Protein AF-A0A974AKY6-F1 (afdb_monomer_lite)

Secondary structure (DSSP, 8-state):
-------HHHHHHHHHHHHHHHHHHHHHSEEEEEEEETTEEEEEEEETTTTEEEEEEEETT-SS-EEEEEEEEEETTEEEEEEEEE-TTS-EEEEEEEEEETTEEEEEETTS-EEEEE--TT-GGGTTTS--PPPPP--------------------------------------------------

Structure (mmCIF, N/CA/C/O backbone):
data_AF-A0A974AKY6-F1
#
_entry.id   AF-A0A974AKY6-F1
#
loop_
_atom_site.group_PDB
_atom_site.id
_atom_site.type_symbol
_atom_site.label_atom_id
_atom_site.label_alt_id
_atom_site.label_comp_id
_atom_site.label_asym_id
_atom_site.label_entity_id
_atom_site.label_seq_id
_atom_site.pdbx_PDB_ins_code
_atom_site.Cartn_x
_atom_site.Cartn_y
_atom_site.Cartn_z
_atom_site.occupancy
_atom_site.B_iso_or_equiv
_atom_site.auth_seq_id
_atom_site.auth_comp_id
_atom_site.auth_asym_id
_atom_site.auth_atom_id
_atom_site.pdbx_PDB_model_num
ATOM 1 N N . MET A 1 1 ? 27.085 -18.921 -16.711 1.00 42.84 1 MET A N 1
ATOM 2 C CA . MET A 1 1 ? 26.076 -17.990 -16.169 1.00 42.84 1 MET A CA 1
ATOM 3 C C . MET A 1 1 ? 25.888 -16.905 -17.209 1.00 42.84 1 MET A C 1
ATOM 5 O O . MET A 1 1 ? 26.796 -16.105 -17.382 1.00 42.84 1 MET A O 1
ATOM 9 N N . GLU A 1 2 ? 24.795 -16.941 -17.970 1.00 51.25 2 GLU A N 1
ATOM 10 C CA . GLU A 1 2 ? 24.447 -15.832 -18.864 1.00 51.25 2 GLU A CA 1
ATOM 11 C C . GLU A 1 2 ? 23.951 -14.660 -18.018 1.00 51.25 2 GLU A C 1
ATOM 13 O O . GLU A 1 2 ? 22.989 -14.780 -17.260 1.00 51.25 2 GLU A O 1
ATOM 18 N N . THR A 1 3 ? 24.633 -13.525 -18.117 1.00 58.00 3 THR A N 1
ATOM 19 C CA . THR A 1 3 ? 24.139 -12.248 -17.607 1.00 58.00 3 THR A CA 1
ATOM 20 C C . THR A 1 3 ? 23.025 -11.765 -18.523 1.00 58.00 3 THR A C 1
ATOM 22 O O . THR A 1 3 ? 23.291 -11.287 -19.625 1.00 58.00 3 THR A O 1
ATOM 25 N N . VAL A 1 4 ? 21.777 -11.894 -18.074 1.00 69.31 4 VAL A N 1
ATOM 26 C CA . VAL A 1 4 ? 20.622 -11.277 -18.733 1.00 69.31 4 VAL A CA 1
ATOM 27 C C . VAL A 1 4 ? 20.775 -9.761 -18.615 1.00 69.31 4 VAL A C 1
ATOM 29 O O . VAL A 1 4 ? 20.619 -9.194 -17.534 1.00 69.31 4 VAL A O 1
ATOM 32 N N . VAL A 1 5 ? 21.129 -9.101 -19.717 1.00 76.06 5 VAL A N 1
ATOM 33 C CA . VAL A 1 5 ? 21.198 -7.637 -19.777 1.00 76.06 5 VAL A CA 1
ATOM 34 C C . VAL A 1 5 ? 19.784 -7.114 -19.997 1.00 76.06 5 VAL A C 1
ATOM 36 O O . VAL A 1 5 ? 19.224 -7.264 -21.082 1.00 76.06 5 VAL A O 1
ATOM 39 N N . VAL A 1 6 ? 19.194 -6.513 -18.964 1.00 80.50 6 VAL A N 1
ATOM 40 C CA . VAL A 1 6 ? 17.878 -5.873 -19.074 1.00 80.50 6 VAL A CA 1
ATOM 41 C C . VAL A 1 6 ? 18.041 -4.415 -19.497 1.00 80.50 6 VAL A C 1
ATOM 43 O O . VAL A 1 6 ? 18.854 -3.684 -18.933 1.00 80.50 6 VAL A O 1
ATOM 46 N N . SER A 1 7 ? 17.273 -3.988 -20.502 1.00 88.75 7 SER A N 1
ATOM 47 C CA . SER A 1 7 ? 17.308 -2.618 -21.020 1.00 88.75 7 SER A CA 1
ATOM 48 C C . SER A 1 7 ? 16.475 -1.653 -20.167 1.00 88.75 7 SER A C 1
ATOM 50 O O . SER A 1 7 ? 15.440 -2.036 -19.624 1.00 88.75 7 SER A O 1
ATOM 52 N N . SER A 1 8 ? 16.874 -0.373 -20.107 1.00 88.94 8 SER A N 1
ATOM 53 C CA . SER A 1 8 ? 16.099 0.684 -19.419 1.00 88.94 8 SER A CA 1
ATOM 54 C C . SER A 1 8 ? 14.655 0.754 -19.918 1.00 88.94 8 SER A C 1
ATOM 56 O O . SER A 1 8 ? 13.722 0.791 -19.123 1.00 88.94 8 SER A O 1
ATOM 58 N N . ALA A 1 9 ? 14.461 0.652 -21.237 1.00 90.56 9 ALA A N 1
ATOM 59 C CA . ALA A 1 9 ? 13.138 0.680 -21.854 1.00 90.56 9 ALA A CA 1
ATOM 60 C C . ALA A 1 9 ? 12.220 -0.450 -21.352 1.00 90.56 9 ALA A C 1
ATOM 62 O O . ALA A 1 9 ? 11.026 -0.232 -21.153 1.00 90.56 9 ALA A O 1
ATOM 63 N N . ALA A 1 10 ? 12.763 -1.649 -21.110 1.00 88.25 10 ALA A N 1
ATOM 64 C CA . ALA A 1 10 ? 11.984 -2.755 -20.557 1.00 88.25 10 ALA A CA 1
ATOM 65 C C . ALA A 1 10 ? 11.582 -2.497 -19.095 1.00 88.25 10 ALA A C 1
ATOM 67 O O . ALA A 1 10 ? 10.468 -2.832 -18.689 1.00 88.25 10 ALA A O 1
ATOM 68 N N . ILE A 1 11 ? 12.466 -1.868 -18.314 1.00 88.38 11 ILE A N 1
ATOM 69 C CA . ILE A 1 11 ? 12.203 -1.496 -16.918 1.00 88.38 11 ILE A CA 1
ATOM 70 C C . ILE A 1 11 ? 11.099 -0.436 -16.846 1.00 88.38 11 ILE A C 1
ATOM 72 O O . ILE A 1 11 ? 10.143 -0.603 -16.092 1.00 88.38 11 ILE A O 1
ATOM 76 N N . GLU A 1 12 ? 11.202 0.620 -17.651 1.00 91.19 12 GLU A N 1
ATOM 77 C CA . GLU A 1 12 ? 10.221 1.710 -17.704 1.00 91.19 12 GLU A CA 1
ATOM 78 C C . GLU A 1 12 ? 8.842 1.212 -18.160 1.00 91.19 12 GLU A C 1
ATOM 80 O O . GLU A 1 12 ? 7.822 1.550 -17.554 1.00 91.19 12 GLU A O 1
ATOM 85 N N . ALA A 1 13 ? 8.797 0.350 -19.183 1.00 90.44 13 ALA A N 1
ATOM 86 C CA . ALA A 1 13 ? 7.553 -0.257 -19.652 1.00 90.44 13 ALA A CA 1
ATOM 87 C C . ALA A 1 13 ? 6.881 -1.101 -18.557 1.00 90.44 13 ALA A C 1
ATOM 89 O O . ALA A 1 13 ? 5.671 -0.985 -18.344 1.00 90.44 13 ALA A O 1
ATOM 90 N N . PHE A 1 14 ? 7.663 -1.904 -17.826 1.00 91.25 14 PHE A N 1
ATOM 91 C CA . PHE A 1 14 ? 7.163 -2.676 -16.691 1.00 91.25 14 PHE A CA 1
ATOM 92 C C . PHE A 1 14 ? 6.621 -1.769 -15.584 1.00 91.25 14 PHE A C 1
ATOM 94 O O . PHE A 1 14 ? 5.516 -2.003 -15.104 1.00 91.25 14 PHE A O 1
ATOM 101 N N . GLN A 1 15 ? 7.361 -0.727 -15.193 1.00 89.88 15 GLN A N 1
ATOM 102 C CA . GLN A 1 15 ? 6.942 0.196 -14.133 1.00 89.88 15 GLN A CA 1
ATOM 103 C C . GLN A 1 15 ? 5.619 0.880 -14.474 1.00 89.88 15 GLN A C 1
ATOM 105 O O . GLN A 1 15 ? 4.712 0.908 -13.645 1.00 89.88 15 GLN A O 1
ATOM 110 N N . LYS A 1 16 ? 5.481 1.374 -15.708 1.00 89.94 16 LYS A N 1
ATOM 111 C CA . LYS A 1 16 ? 4.253 2.028 -16.166 1.00 89.94 16 LYS A CA 1
ATOM 112 C C . LYS A 1 16 ? 3.062 1.072 -16.167 1.00 89.94 16 LYS A C 1
ATOM 114 O O . LYS A 1 16 ? 1.994 1.432 -15.680 1.00 89.94 16 LYS A O 1
ATOM 119 N N . PHE A 1 17 ? 3.246 -0.141 -16.691 1.00 91.50 17 PHE A N 1
ATOM 120 C CA . PHE A 1 17 ? 2.208 -1.171 -16.668 1.00 91.50 17 PHE A CA 1
ATOM 121 C C . PHE A 1 17 ? 1.817 -1.546 -15.232 1.00 91.50 17 PHE A C 1
ATOM 123 O O . PHE A 1 17 ? 0.637 -1.616 -14.908 1.00 91.50 17 PHE A O 1
ATOM 130 N N . TYR A 1 18 ? 2.807 -1.749 -14.364 1.00 90.44 18 TYR A N 1
ATOM 131 C CA . TYR A 1 18 ? 2.599 -2.154 -12.980 1.00 90.44 18 TYR A CA 1
ATOM 132 C C . TYR A 1 18 ? 1.825 -1.107 -12.175 1.00 90.44 18 TYR A C 1
ATOM 134 O O . TYR A 1 18 ? 0.881 -1.460 -11.472 1.00 90.44 18 TYR A O 1
ATOM 142 N N . LEU A 1 19 ? 2.186 0.174 -12.301 1.00 89.44 19 LEU A N 1
ATOM 143 C CA . LEU A 1 19 ? 1.466 1.261 -11.636 1.00 89.44 19 LEU A CA 1
ATOM 144 C C . LEU A 1 19 ? 0.022 1.368 -12.140 1.00 89.44 19 LEU A C 1
ATOM 146 O O . LEU A 1 19 ? -0.893 1.444 -11.326 1.00 89.44 19 LEU A O 1
ATOM 150 N N . ALA A 1 20 ? -0.195 1.262 -13.454 1.00 89.50 20 ALA A N 1
ATOM 151 C CA . ALA A 1 20 ? -1.542 1.261 -14.021 1.00 89.50 20 ALA A CA 1
ATOM 152 C C . ALA A 1 20 ? -2.395 0.082 -13.516 1.00 89.50 20 ALA A C 1
ATOM 154 O O . ALA A 1 20 ? -3.586 0.249 -13.259 1.00 89.50 20 ALA A O 1
ATOM 155 N N . GLU A 1 21 ? -1.802 -1.103 -13.336 1.00 90.62 21 GLU A N 1
ATOM 156 C CA . GLU A 1 21 ? -2.513 -2.248 -12.760 1.00 90.62 21 GLU A CA 1
ATOM 157 C C . GLU A 1 21 ? -2.830 -2.046 -11.274 1.00 90.62 21 GLU A C 1
ATOM 159 O O . GLU A 1 21 ? -3.903 -2.444 -10.823 1.00 90.62 21 GLU A O 1
ATOM 164 N N . LEU A 1 22 ? -1.943 -1.413 -10.500 1.00 88.00 22 LEU A N 1
ATOM 165 C CA . LEU A 1 22 ? -2.253 -1.060 -9.113 1.00 88.00 22 LEU A CA 1
ATOM 166 C C . LEU A 1 22 ? -3.419 -0.067 -9.032 1.00 88.00 22 LEU A C 1
ATOM 168 O O . LEU A 1 22 ? -4.323 -0.268 -8.221 1.00 88.00 22 LEU A O 1
ATOM 172 N N . ASP A 1 23 ? -3.456 0.939 -9.903 1.00 86.94 23 ASP A N 1
ATOM 173 C CA . ASP A 1 23 ? -4.580 1.878 -9.984 1.00 86.94 23 ASP A CA 1
ATOM 174 C C . ASP A 1 23 ? -5.885 1.174 -10.382 1.00 86.94 23 ASP A C 1
ATOM 176 O O . ASP A 1 23 ? -6.932 1.377 -9.762 1.00 86.94 23 ASP A O 1
ATOM 180 N N . ALA A 1 24 ? -5.833 0.295 -11.386 1.00 87.19 24 ALA A N 1
ATOM 181 C CA . ALA A 1 24 ? -6.987 -0.496 -11.806 1.00 87.19 24 ALA A CA 1
ATOM 182 C C . ALA A 1 24 ? -7.483 -1.418 -10.681 1.00 87.19 24 ALA A C 1
ATOM 184 O O . ALA A 1 24 ? -8.692 -1.595 -10.506 1.00 87.19 24 ALA A O 1
ATOM 185 N N . ARG A 1 25 ? -6.566 -1.973 -9.880 1.00 88.75 25 ARG A N 1
ATOM 186 C CA . ARG A 1 25 ? -6.906 -2.779 -8.707 1.00 88.75 25 ARG A CA 1
ATOM 187 C C . ARG A 1 25 ? -7.676 -1.970 -7.675 1.00 88.75 25 ARG A C 1
ATOM 189 O O . ARG A 1 25 ? -8.681 -2.458 -7.161 1.00 88.75 25 ARG A O 1
ATOM 196 N N . VAL A 1 26 ? -7.253 -0.737 -7.393 1.00 87.81 26 VAL A N 1
ATOM 197 C CA . VAL A 1 26 ? -7.955 0.156 -6.456 1.00 87.81 26 VAL A CA 1
ATOM 198 C C . VAL A 1 26 ? -9.415 0.341 -6.872 1.00 87.81 26 VAL A C 1
ATOM 200 O O . VAL A 1 26 ? -10.300 0.245 -6.027 1.00 87.81 26 VAL A O 1
ATOM 203 N N . GLN A 1 27 ? -9.689 0.512 -8.169 1.00 88.25 27 GLN A N 1
ATOM 204 C CA . GLN A 1 27 ? -11.053 0.705 -8.683 1.00 88.25 27 GLN A CA 1
ATOM 205 C C . GLN A 1 27 ? -11.978 -0.503 -8.469 1.00 88.25 27 GLN A C 1
ATOM 207 O O . GLN A 1 27 ? -13.189 -0.329 -8.358 1.00 88.25 27 GLN A O 1
ATOM 212 N N . ARG A 1 28 ? -11.426 -1.721 -8.419 1.00 88.31 28 ARG A N 1
ATOM 213 C CA . ARG A 1 28 ? -12.191 -2.966 -8.213 1.00 88.31 28 ARG A CA 1
ATOM 214 C C . ARG A 1 28 ? -12.208 -3.436 -6.757 1.00 88.31 28 ARG A C 1
ATOM 216 O O . ARG A 1 28 ? -12.881 -4.409 -6.434 1.00 88.31 28 ARG A O 1
ATOM 223 N N . SER A 1 29 ? -11.452 -2.777 -5.885 1.00 89.06 29 SER A N 1
ATOM 224 C CA . SER A 1 29 ? -11.263 -3.194 -4.498 1.00 89.06 29 SER A CA 1
ATOM 225 C C . SER A 1 29 ? -12.282 -2.566 -3.552 1.00 89.06 29 SER A C 1
ATOM 227 O O . SER A 1 29 ? -12.764 -1.455 -3.764 1.00 89.06 29 SER A O 1
ATOM 229 N N . ALA A 1 30 ? -12.550 -3.250 -2.442 1.00 87.44 30 ALA A N 1
ATOM 230 C CA . ALA A 1 30 ? -13.294 -2.678 -1.327 1.00 87.44 30 ALA A CA 1
ATOM 231 C C . ALA A 1 30 ? -12.363 -1.843 -0.435 1.00 87.44 30 ALA A C 1
ATOM 233 O O . ALA A 1 30 ? -11.218 -2.229 -0.190 1.00 87.44 30 ALA A O 1
ATOM 234 N N . VAL A 1 31 ? -12.857 -0.717 0.085 1.00 88.38 31 VAL A N 1
ATOM 235 C CA . VAL A 1 31 ? -12.129 0.073 1.089 1.00 88.38 31 VAL A CA 1
ATOM 236 C C . VAL A 1 31 ? -12.137 -0.684 2.415 1.00 88.38 31 VAL A C 1
ATOM 238 O O . VAL A 1 31 ? -13.196 -1.042 2.924 1.00 88.38 31 VAL A O 1
ATOM 241 N N . VAL A 1 32 ? -10.953 -0.895 2.981 1.00 87.62 32 VAL A N 1
ATOM 242 C CA . VAL A 1 32 ? -10.751 -1.522 4.293 1.00 87.62 32 VAL A CA 1
ATOM 243 C C . VAL A 1 32 ? -10.794 -0.479 5.400 1.00 87.62 32 VAL A C 1
ATOM 245 O O . VAL A 1 32 ? -11.485 -0.628 6.406 1.00 87.62 32 VAL A O 1
ATOM 248 N N . CYS A 1 33 ? -10.012 0.579 5.224 1.00 87.50 33 CYS A N 1
ATOM 249 C CA . CYS A 1 33 ? -9.943 1.695 6.146 1.00 87.50 33 CYS A CA 1
ATOM 250 C C . CYS A 1 33 ? -9.388 2.924 5.437 1.00 87.50 33 CYS A C 1
ATOM 252 O O . CYS A 1 33 ? -8.718 2.822 4.408 1.00 87.50 33 CYS A O 1
ATOM 254 N N . ALA A 1 34 ? -9.660 4.092 6.006 1.00 91.81 34 ALA A N 1
ATOM 255 C CA . ALA A 1 34 ? -9.122 5.351 5.526 1.00 91.81 34 ALA A CA 1
ATOM 256 C C . ALA A 1 34 ? -8.871 6.309 6.689 1.00 91.81 34 ALA A C 1
ATOM 258 O O . ALA A 1 34 ? -9.472 6.199 7.759 1.00 91.81 34 ALA A O 1
ATOM 259 N N . ILE A 1 35 ? -7.983 7.270 6.467 1.00 93.00 35 ILE A N 1
ATOM 260 C CA . ILE A 1 35 ? -7.688 8.344 7.406 1.00 93.00 35 ILE A CA 1
ATOM 261 C C . ILE A 1 35 ? -7.452 9.656 6.665 1.00 93.00 35 ILE A C 1
ATOM 263 O O . ILE A 1 35 ? -6.811 9.703 5.614 1.00 93.00 35 ILE A O 1
ATOM 267 N N . THR A 1 36 ? -7.923 10.747 7.261 1.00 93.06 36 THR A N 1
ATOM 268 C CA . THR A 1 36 ? -7.510 12.101 6.895 1.00 93.06 36 THR A CA 1
ATOM 269 C C . THR A 1 36 ? -6.345 12.526 7.785 1.00 93.06 36 THR A C 1
ATOM 271 O O . THR A 1 36 ? -6.447 12.548 9.011 1.00 93.06 36 THR A O 1
ATOM 274 N N . LEU A 1 37 ? -5.220 12.854 7.160 1.00 89.00 37 LEU A N 1
ATOM 275 C CA . LEU A 1 37 ? -4.011 13.360 7.797 1.00 89.00 37 LEU A CA 1
ATOM 276 C C . LEU A 1 37 ? -3.997 14.892 7.732 1.00 89.00 37 LEU A C 1
ATOM 278 O O . LEU A 1 37 ? -4.707 15.512 6.945 1.00 89.00 37 LEU A O 1
ATOM 282 N N . LYS A 1 38 ? -3.112 15.529 8.506 1.00 90.56 38 LYS A N 1
ATOM 283 C CA . LYS A 1 38 ? -2.934 16.993 8.446 1.00 90.56 38 LYS A CA 1
ATOM 284 C C . LYS A 1 38 ? -2.529 17.507 7.059 1.00 90.56 38 LYS A C 1
ATOM 286 O O . LYS A 1 38 ? -2.781 18.665 6.762 1.00 90.56 38 LYS A O 1
ATOM 291 N N . LYS A 1 39 ? -1.853 16.673 6.263 1.00 89.75 39 LYS A N 1
ATOM 292 C CA . LYS A 1 39 ? -1.278 17.026 4.955 1.00 89.75 39 LYS A CA 1
ATOM 293 C C . LYS A 1 39 ? -1.718 16.084 3.833 1.00 89.75 39 LYS A C 1
ATOM 295 O O . LYS A 1 39 ? -0.967 15.869 2.888 1.00 89.75 39 LYS A O 1
ATOM 300 N N . GLY A 1 40 ? -2.891 15.470 3.947 1.00 91.19 40 GLY A N 1
ATOM 301 C CA . GLY A 1 40 ? -3.362 14.529 2.936 1.00 91.19 40 GLY A CA 1
ATOM 302 C C . GLY A 1 40 ? -4.315 13.490 3.488 1.00 91.19 40 GLY A C 1
ATOM 303 O O . GLY A 1 40 ? -4.932 13.676 4.534 1.00 91.19 40 GLY A O 1
ATOM 304 N N . ASN A 1 41 ? -4.419 12.373 2.794 1.00 93.44 41 ASN A N 1
ATOM 305 C CA . ASN A 1 41 ? -5.226 11.235 3.195 1.00 93.44 41 ASN A CA 1
ATOM 306 C C . ASN A 1 41 ? -4.551 9.928 2.773 1.00 93.44 41 ASN A C 1
ATOM 308 O O . ASN A 1 41 ? -3.679 9.898 1.903 1.00 93.44 41 ASN A O 1
ATOM 312 N N . ALA A 1 42 ? -4.941 8.853 3.445 1.00 94.75 42 ALA A N 1
ATOM 313 C CA . ALA A 1 42 ? -4.512 7.511 3.105 1.00 94.75 42 ALA A CA 1
ATOM 314 C C . ALA A 1 42 ? -5.698 6.555 3.197 1.00 94.75 42 ALA A C 1
ATOM 316 O O . ALA A 1 42 ? -6.563 6.722 4.061 1.00 94.75 42 ALA A O 1
ATOM 317 N N . ALA A 1 43 ? -5.735 5.566 2.312 1.00 93.31 43 ALA A N 1
ATOM 318 C CA . ALA A 1 43 ? -6.753 4.528 2.301 1.00 93.31 43 ALA A CA 1
ATOM 319 C C . ALA A 1 43 ? -6.141 3.175 1.935 1.00 93.31 43 ALA A C 1
ATOM 321 O O . ALA A 1 43 ? -5.329 3.077 1.014 1.00 93.31 43 ALA A O 1
ATOM 322 N N . LEU A 1 44 ? -6.541 2.137 2.666 1.00 92.25 44 LEU A N 1
ATOM 323 C CA . LEU A 1 44 ? -6.202 0.752 2.372 1.00 92.25 44 LEU A CA 1
ATOM 324 C C . LEU A 1 44 ? -7.385 0.088 1.672 1.00 92.25 44 LEU A C 1
ATOM 326 O O . LEU A 1 44 ? -8.530 0.209 2.107 1.00 92.25 44 LEU A O 1
ATOM 330 N N . PHE A 1 45 ? -7.082 -0.649 0.618 1.00 92.00 45 PHE A N 1
ATOM 331 C CA . PHE A 1 45 ? -8.028 -1.368 -0.215 1.00 92.00 45 PHE A CA 1
ATOM 332 C C . PHE A 1 45 ? -7.727 -2.864 -0.186 1.00 92.00 45 PHE A C 1
ATOM 334 O O . PHE A 1 45 ? -6.572 -3.263 -0.017 1.00 92.00 45 PHE A O 1
ATOM 341 N N . TYR A 1 46 ? -8.762 -3.676 -0.380 1.00 89.50 46 TYR A N 1
ATOM 342 C CA . TYR A 1 46 ? -8.669 -5.124 -0.523 1.00 89.50 46 TYR A CA 1
ATOM 343 C C . TYR A 1 46 ? -9.429 -5.597 -1.766 1.00 89.50 46 TYR A C 1
ATOM 345 O O . TYR A 1 46 ? -10.639 -5.378 -1.890 1.00 89.50 46 TYR A O 1
ATOM 353 N N . GLU A 1 47 ? -8.722 -6.258 -2.682 1.00 89.38 47 GLU A N 1
ATOM 354 C CA . GLU A 1 47 ? -9.312 -6.907 -3.854 1.00 89.38 47 GLU A CA 1
ATOM 355 C C . GLU A 1 47 ? -9.702 -8.337 -3.472 1.00 89.38 47 GLU A C 1
ATOM 357 O O . GLU A 1 47 ? -8.836 -9.178 -3.226 1.00 89.38 47 GLU A O 1
ATOM 362 N N . GLN A 1 48 ? -11.005 -8.620 -3.416 1.00 83.81 48 GLN A N 1
ATOM 363 C CA . GLN A 1 48 ? -11.512 -9.914 -2.945 1.00 83.81 48 GLN A CA 1
ATOM 364 C C . GLN A 1 48 ? -11.088 -11.074 -3.851 1.00 83.81 48 GLN A C 1
ATOM 366 O O . GLN A 1 48 ? -10.713 -12.130 -3.348 1.00 83.81 48 GLN A O 1
ATOM 371 N N . ASP A 1 49 ? -11.081 -10.855 -5.167 1.00 85.06 49 ASP A N 1
ATOM 372 C CA . ASP A 1 49 ? -10.784 -11.899 -6.152 1.00 85.06 49 ASP A CA 1
ATOM 373 C C . ASP A 1 49 ? -9.328 -12.374 -6.087 1.00 85.06 49 ASP A C 1
ATOM 375 O O . ASP A 1 49 ? -9.041 -13.556 -6.272 1.00 85.06 49 ASP A O 1
ATOM 379 N N . SER A 1 50 ? -8.393 -11.458 -5.819 1.00 83.38 50 SER A N 1
ATOM 380 C CA . SER A 1 50 ? -6.958 -11.764 -5.767 1.00 83.38 50 SER A CA 1
ATOM 381 C C . SER A 1 50 ? -6.421 -11.921 -4.343 1.00 83.38 50 SER A C 1
ATOM 383 O O . SER A 1 50 ? -5.298 -12.393 -4.156 1.00 83.38 50 SER A O 1
ATOM 385 N N . GLY A 1 51 ? -7.197 -11.509 -3.338 1.00 82.88 51 GLY A N 1
ATOM 386 C CA . GLY A 1 51 ? -6.789 -11.470 -1.939 1.00 82.88 51 GLY A CA 1
ATOM 387 C C . GLY A 1 51 ? -5.688 -10.450 -1.637 1.00 82.88 51 GLY A C 1
ATOM 388 O O . GLY A 1 51 ? -4.999 -10.586 -0.623 1.00 82.88 51 GLY A O 1
ATOM 389 N N . LYS A 1 52 ? -5.475 -9.462 -2.514 1.00 86.75 52 LYS A N 1
ATOM 390 C CA . LYS A 1 52 ? -4.378 -8.492 -2.401 1.00 86.75 52 LYS A CA 1
ATOM 391 C C . LYS A 1 52 ? -4.823 -7.205 -1.732 1.00 86.75 52 LYS A C 1
ATOM 393 O O . LYS A 1 52 ? -5.933 -6.722 -1.942 1.00 86.75 52 LYS A O 1
ATOM 398 N N . PHE A 1 53 ? -3.899 -6.618 -0.981 1.00 90.25 53 PHE A N 1
ATOM 399 C CA . PHE A 1 53 ? -4.073 -5.308 -0.376 1.00 90.25 53 PHE A CA 1
ATOM 400 C C . PHE A 1 53 ? -3.363 -4.233 -1.198 1.00 90.25 53 PHE A C 1
ATOM 402 O O . PHE A 1 53 ? -2.324 -4.477 -1.819 1.00 90.25 53 PHE A O 1
ATOM 409 N N . THR A 1 54 ? -3.901 -3.020 -1.193 1.00 94.00 54 THR A N 1
ATOM 410 C CA . THR A 1 54 ? -3.279 -1.867 -1.855 1.00 94.00 54 THR A CA 1
ATOM 411 C C . THR A 1 54 ? -3.481 -0.620 -1.014 1.00 94.00 54 THR A C 1
ATOM 413 O O . THR A 1 54 ? -4.596 -0.331 -0.591 1.00 94.00 54 THR A O 1
ATOM 416 N N . LEU A 1 55 ? -2.399 0.100 -0.732 1.00 94.56 55 LEU A N 1
ATOM 417 C CA . LEU A 1 55 ? -2.421 1.336 0.046 1.00 94.56 55 LEU A CA 1
ATOM 418 C C . LEU A 1 55 ? -2.265 2.511 -0.911 1.00 94.56 55 LEU A C 1
ATOM 420 O O . LEU A 1 55 ? -1.312 2.544 -1.685 1.00 94.56 55 LEU A O 1
ATOM 424 N N . VAL A 1 56 ? -3.160 3.485 -0.813 1.00 94.44 56 VAL A N 1
ATOM 425 C CA . VAL A 1 56 ? -3.077 4.748 -1.546 1.00 94.44 56 VAL A CA 1
ATOM 426 C C . VAL A 1 56 ? -2.822 5.867 -0.548 1.00 94.44 56 VAL A C 1
ATOM 428 O O . VAL A 1 56 ? -3.584 6.023 0.406 1.00 94.44 56 VAL A O 1
ATOM 431 N N . GLU A 1 57 ? -1.770 6.652 -0.766 1.00 93.44 57 GLU A N 1
ATOM 432 C CA . GLU A 1 57 ? -1.465 7.872 -0.017 1.00 93.44 57 GLU A CA 1
ATOM 433 C C . GLU A 1 57 ? -1.498 9.070 -0.965 1.00 93.44 57 GLU A C 1
ATOM 435 O O . GLU A 1 57 ? -0.757 9.123 -1.945 1.00 93.44 57 GLU A O 1
ATOM 440 N N . LYS A 1 58 ? -2.339 10.059 -0.671 1.00 92.81 58 LYS A N 1
ATOM 441 C CA . LYS A 1 58 ? -2.416 11.301 -1.438 1.00 92.81 58 LYS A CA 1
ATOM 442 C C . LYS A 1 58 ? -2.126 12.473 -0.512 1.00 92.81 58 LYS A C 1
ATOM 444 O O . LYS A 1 58 ? -2.934 12.857 0.334 1.00 92.81 58 LYS A O 1
ATOM 449 N N . LEU A 1 59 ? -0.929 13.028 -0.671 1.00 90.12 59 LEU A N 1
ATOM 450 C CA . LEU A 1 59 ? -0.479 14.204 0.065 1.00 90.12 59 LEU A CA 1
ATOM 451 C C . LEU A 1 59 ? -0.944 15.481 -0.641 1.00 90.12 59 LEU A C 1
ATOM 453 O O . LEU A 1 59 ? -1.084 15.516 -1.860 1.00 90.12 59 LEU A O 1
ATOM 457 N N . GLN A 1 60 ? -1.197 16.533 0.131 1.00 88.31 60 GLN A N 1
ATOM 458 C CA . GLN A 1 60 ? -1.725 17.801 -0.380 1.00 88.31 60 GLN A CA 1
ATOM 459 C C . GLN A 1 60 ? -0.740 18.512 -1.320 1.00 88.31 60 GLN A C 1
ATOM 461 O O . GLN A 1 60 ? -1.162 19.117 -2.300 1.00 88.31 60 GLN A O 1
ATOM 466 N N . ASP A 1 61 ? 0.557 18.396 -1.030 1.00 87.56 61 ASP A N 1
ATOM 467 C CA . ASP A 1 61 ? 1.637 19.065 -1.766 1.00 87.56 61 ASP A CA 1
ATOM 468 C C . ASP A 1 61 ? 2.196 18.208 -2.922 1.00 87.56 61 ASP A C 1
ATOM 470 O O . ASP A 1 61 ? 3.180 18.584 -3.554 1.00 87.56 61 ASP A O 1
ATOM 474 N N . VAL A 1 62 ? 1.601 17.038 -3.185 1.00 88.12 62 VAL A N 1
ATOM 475 C CA . VAL A 1 62 ? 2.033 16.105 -4.237 1.00 88.12 62 VAL A CA 1
ATOM 476 C C . VAL A 1 62 ? 0.891 15.934 -5.230 1.00 88.12 62 VAL A C 1
ATOM 478 O O . VAL A 1 62 ? -0.231 15.618 -4.839 1.00 88.12 62 VAL A O 1
ATOM 481 N N . GLU A 1 63 ? 1.152 16.151 -6.519 1.00 86.44 63 GLU A N 1
ATOM 482 C CA . GLU A 1 63 ? 0.128 16.097 -7.574 1.00 86.44 63 GLU A CA 1
ATOM 483 C C . GLU A 1 63 ? -0.433 14.687 -7.793 1.00 86.44 63 GLU A C 1
ATOM 485 O O . GLU A 1 63 ? -1.631 14.517 -8.021 1.00 86.44 63 GLU A O 1
ATOM 490 N N . GLU A 1 64 ? 0.386 13.662 -7.604 1.00 86.94 64 GLU A N 1
ATOM 491 C CA . GLU A 1 64 ? -0.004 12.268 -7.793 1.00 86.94 64 GLU A CA 1
ATOM 492 C C . GLU A 1 64 ? -0.206 11.565 -6.447 1.00 86.94 64 GLU A C 1
ATOM 494 O O . GLU A 1 64 ? 0.395 11.917 -5.429 1.00 86.94 64 GLU A O 1
ATOM 499 N N . ALA A 1 65 ? -1.105 10.584 -6.420 1.00 88.31 65 ALA A N 1
ATOM 500 C CA . ALA A 1 65 ? -1.198 9.678 -5.285 1.00 88.31 65 ALA A CA 1
ATOM 501 C C . ALA 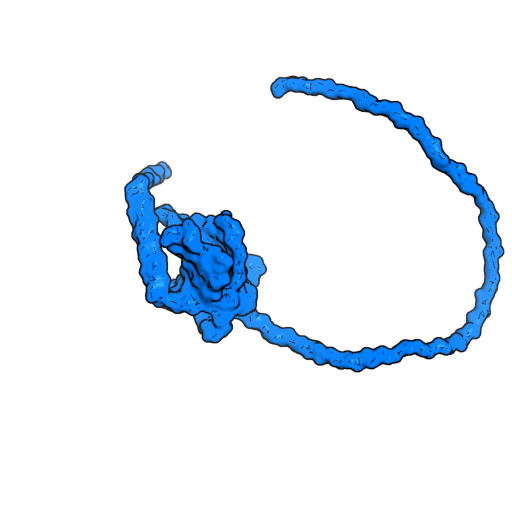A 1 65 ? -0.081 8.634 -5.389 1.00 88.31 65 ALA A C 1
ATOM 503 O O . ALA A 1 65 ? 0.246 8.166 -6.475 1.00 88.31 65 ALA A O 1
ATOM 504 N N . THR A 1 66 ? 0.490 8.243 -4.257 1.00 90.25 66 THR A N 1
ATOM 505 C CA . THR A 1 66 ? 1.413 7.110 -4.197 1.00 90.25 66 THR A CA 1
ATOM 506 C C . THR A 1 66 ? 0.619 5.843 -3.921 1.00 90.25 66 THR A C 1
ATOM 508 O O . THR A 1 66 ? -0.174 5.806 -2.979 1.00 90.25 66 THR A O 1
ATOM 511 N N . VAL A 1 67 ? 0.839 4.803 -4.725 1.00 92.81 67 VAL A N 1
ATOM 512 C CA . VAL A 1 67 ? 0.110 3.533 -4.628 1.00 92.81 67 VAL A CA 1
ATOM 513 C C . VAL A 1 67 ? 1.078 2.396 -4.344 1.00 92.81 67 VAL A C 1
ATOM 515 O O . VAL A 1 67 ? 2.003 2.157 -5.113 1.00 92.81 67 VAL A O 1
ATOM 518 N N . PHE A 1 68 ? 0.860 1.678 -3.247 1.00 94.50 68 PHE A N 1
ATOM 519 C CA . PHE A 1 68 ? 1.716 0.585 -2.798 1.00 94.50 68 PHE A CA 1
ATOM 520 C C . PHE A 1 68 ? 0.990 -0.752 -2.878 1.00 94.50 68 PHE A C 1
ATOM 522 O O . PHE A 1 68 ? -0.132 -0.896 -2.385 1.00 94.50 68 PHE A O 1
ATOM 529 N N . ASP A 1 69 ? 1.683 -1.766 -3.388 1.00 94.06 69 ASP A N 1
ATOM 530 C CA . ASP A 1 69 ? 1.278 -3.153 -3.187 1.00 94.06 69 ASP A CA 1
ATOM 531 C C . ASP A 1 69 ? 1.592 -3.561 -1.748 1.00 94.06 69 ASP A C 1
ATOM 533 O O . ASP A 1 69 ? 2.626 -3.183 -1.184 1.00 94.06 69 ASP A O 1
ATOM 537 N N . CYS A 1 70 ? 0.669 -4.293 -1.134 1.00 92.69 70 CYS A N 1
ATOM 538 C CA . CYS A 1 70 ? 0.728 -4.635 0.279 1.00 92.69 70 CYS A CA 1
ATOM 539 C C . CYS A 1 70 ? 0.746 -6.158 0.425 1.00 92.69 70 CYS A C 1
ATOM 541 O O . CYS A 1 70 ? -0.270 -6.829 0.237 1.00 92.69 70 CYS A O 1
ATOM 543 N N . VAL A 1 71 ? 1.905 -6.706 0.781 1.00 90.12 71 VAL A N 1
ATOM 544 C CA . VAL A 1 71 ? 2.125 -8.152 0.866 1.00 90.12 71 VAL A CA 1
ATOM 545 C C . VAL A 1 71 ? 2.018 -8.610 2.323 1.00 90.1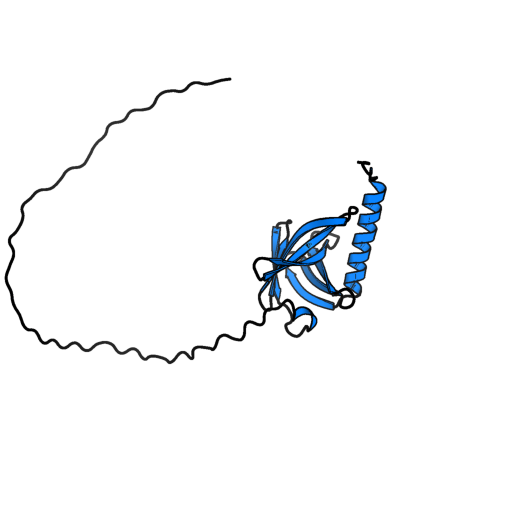2 71 VAL A C 1
ATOM 547 O O . VAL A 1 71 ? 2.889 -8.255 3.124 1.00 90.12 71 VAL A O 1
ATOM 550 N N . PRO A 1 72 ? 1.005 -9.413 2.697 1.00 87.81 72 PRO A N 1
ATOM 551 C CA . PRO A 1 72 ? 0.908 -9.965 4.043 1.00 87.81 72 PRO A CA 1
ATOM 552 C C . PRO A 1 72 ? 2.039 -10.956 4.328 1.00 87.81 72 PRO A C 1
ATOM 554 O O . PRO A 1 72 ? 2.377 -11.817 3.514 1.00 87.81 72 PRO A O 1
ATOM 557 N N . ARG A 1 73 ? 2.632 -10.825 5.512 1.00 86.94 73 ARG A N 1
ATOM 558 C CA . ARG A 1 73 ? 3.704 -11.665 6.046 1.00 86.94 73 ARG A CA 1
ATOM 559 C C . ARG A 1 73 ? 3.501 -11.854 7.541 1.00 86.94 73 ARG A C 1
ATOM 561 O O . ARG A 1 73 ? 3.216 -10.899 8.256 1.00 86.94 73 ARG A O 1
ATOM 568 N N . GLU A 1 74 ? 3.718 -13.069 8.021 1.00 86.00 74 GLU A N 1
ATOM 569 C CA . GLU A 1 74 ? 3.812 -13.318 9.455 1.00 86.00 74 GLU A CA 1
ATOM 570 C C . GLU A 1 74 ? 5.242 -13.031 9.932 1.00 86.00 74 GLU A C 1
ATOM 572 O O . GLU A 1 74 ? 6.214 -13.535 9.365 1.00 86.00 74 GLU A O 1
ATOM 577 N N . GLN A 1 75 ? 5.382 -12.201 10.963 1.00 83.88 75 GLN A N 1
ATOM 578 C CA . GLN A 1 75 ? 6.654 -11.909 11.619 1.00 83.88 75 GLN A CA 1
ATOM 579 C C . GLN A 1 75 ? 6.474 -11.951 13.133 1.00 83.88 75 GLN A C 1
ATOM 581 O O . GLN A 1 75 ? 5.661 -11.215 13.689 1.00 83.88 75 GLN A O 1
ATOM 586 N N . TRP A 1 76 ? 7.246 -12.812 13.802 1.00 84.94 76 TRP A N 1
ATOM 587 C CA . TRP A 1 76 ? 7.216 -12.979 15.261 1.00 84.94 76 TRP A CA 1
ATOM 588 C C . TRP A 1 76 ? 5.795 -13.191 15.827 1.00 84.94 76 TRP A C 1
ATOM 590 O O . TRP A 1 76 ? 5.441 -12.617 16.857 1.00 84.94 76 TRP A O 1
ATOM 600 N N . GLY A 1 77 ? 4.970 -13.988 15.134 1.00 81.44 77 GLY A N 1
ATOM 601 C CA . GLY A 1 77 ? 3.585 -14.280 15.525 1.00 81.44 77 GLY A CA 1
ATOM 602 C C . GLY A 1 77 ? 2.602 -13.125 15.306 1.00 81.44 77 GLY A C 1
ATOM 603 O O . GLY A 1 77 ? 1.547 -13.088 15.936 1.00 81.44 77 GLY A O 1
ATOM 604 N N . ARG A 1 78 ? 2.952 -12.142 14.468 1.00 80.38 78 ARG A N 1
ATOM 605 C CA . ARG A 1 78 ? 2.093 -11.005 14.111 1.00 80.38 78 ARG A CA 1
ATOM 606 C C . ARG A 1 78 ? 1.965 -10.875 12.605 1.00 80.38 78 ARG A C 1
ATOM 608 O O . ARG A 1 78 ? 2.934 -11.093 11.879 1.00 80.38 78 ARG A O 1
ATOM 615 N N . MET A 1 79 ? 0.796 -10.436 12.150 1.00 84.19 79 MET A N 1
ATOM 616 C CA . MET A 1 79 ? 0.578 -10.115 10.744 1.00 84.19 79 MET A CA 1
ATOM 617 C C . MET A 1 79 ? 1.088 -8.710 10.420 1.00 84.19 79 MET A C 1
ATOM 619 O O . MET A 1 79 ? 0.657 -7.711 11.000 1.00 84.19 79 MET A O 1
ATOM 623 N N . VAL A 1 80 ? 2.015 -8.652 9.469 1.00 88.81 80 VAL A N 1
ATOM 624 C CA . VAL A 1 80 ? 2.629 -7.436 8.938 1.00 88.81 80 VAL A CA 1
ATOM 625 C C . VAL A 1 80 ? 2.343 -7.368 7.441 1.00 88.81 80 VAL A C 1
ATOM 627 O O . VAL A 1 80 ? 2.556 -8.336 6.719 1.00 88.81 80 VAL A O 1
ATOM 630 N N . LEU A 1 81 ? 1.885 -6.223 6.948 1.00 91.69 81 LEU A N 1
ATOM 631 C CA . LEU A 1 81 ? 1.802 -5.939 5.518 1.00 91.69 81 LEU A CA 1
ATOM 632 C C . LEU A 1 81 ? 3.087 -5.224 5.101 1.00 91.69 81 LEU A C 1
ATOM 634 O O . LEU A 1 81 ? 3.367 -4.131 5.589 1.00 91.69 81 LEU A O 1
ATOM 638 N N . LEU A 1 82 ? 3.882 -5.817 4.215 1.00 93.88 82 LEU A N 1
ATOM 639 C CA . LEU A 1 82 ? 5.007 -5.125 3.588 1.00 93.88 82 LEU A CA 1
ATOM 640 C C . LEU A 1 82 ? 4.482 -4.255 2.449 1.00 93.88 82 LEU A C 1
ATOM 642 O O . LEU A 1 82 ? 3.805 -4.756 1.559 1.00 93.88 82 LEU A O 1
ATOM 646 N N . LEU A 1 83 ? 4.798 -2.965 2.492 1.00 95.31 83 LEU A N 1
ATOM 647 C CA . LEU A 1 83 ? 4.335 -1.963 1.534 1.00 95.31 83 LEU A CA 1
ATOM 648 C C . LEU A 1 83 ? 5.458 -1.707 0.535 1.00 95.31 83 LEU A C 1
ATOM 650 O O . LEU A 1 83 ? 6.601 -1.523 0.961 1.00 95.31 83 LEU A O 1
ATOM 654 N N . GLY A 1 84 ? 5.173 -1.676 -0.762 1.00 94.88 84 GLY A N 1
ATOM 655 C CA . GLY A 1 84 ? 6.214 -1.444 -1.760 1.00 94.88 84 GLY A CA 1
ATOM 656 C C . GLY A 1 84 ? 5.792 -1.747 -3.189 1.00 94.88 84 GLY A C 1
ATOM 657 O O . GLY A 1 84 ? 4.608 -1.723 -3.528 1.00 94.88 84 GLY A O 1
ATOM 658 N N . HIS A 1 85 ? 6.789 -2.027 -4.027 1.00 92.69 85 HIS A N 1
ATOM 659 C CA . HIS A 1 85 ? 6.596 -2.267 -5.454 1.00 92.69 85 HIS A CA 1
ATOM 660 C C . HIS A 1 85 ? 7.341 -3.515 -5.917 1.00 92.69 85 HIS A C 1
ATOM 662 O O . HIS A 1 85 ? 8.491 -3.750 -5.533 1.00 92.69 85 HIS A O 1
ATOM 668 N N . ALA A 1 86 ? 6.700 -4.292 -6.788 1.00 90.50 86 ALA A N 1
ATOM 669 C CA . ALA A 1 86 ? 7.371 -5.353 -7.518 1.00 90.50 86 ALA A CA 1
ATOM 670 C C . AL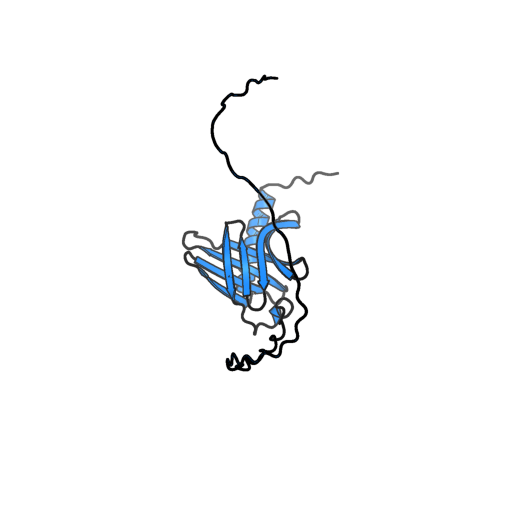A A 1 86 ? 8.429 -4.771 -8.468 1.00 90.50 86 ALA A C 1
ATOM 672 O O . ALA A 1 86 ? 8.274 -3.676 -9.012 1.00 90.50 86 ALA A O 1
ATOM 673 N N . THR A 1 87 ? 9.507 -5.517 -8.689 1.00 88.69 87 THR A N 1
ATOM 674 C CA . THR A 1 87 ? 10.529 -5.186 -9.685 1.00 88.69 87 THR A CA 1
ATOM 675 C C . THR A 1 87 ? 10.332 -6.021 -10.941 1.00 88.69 87 THR A C 1
ATOM 677 O O . THR A 1 87 ? 9.801 -7.130 -10.890 1.00 88.69 87 THR A O 1
ATOM 680 N N . HIS A 1 88 ? 10.839 -5.531 -12.074 1.00 86.44 88 HIS A N 1
ATOM 681 C CA . HIS A 1 88 ? 10.777 -6.265 -13.344 1.00 86.44 88 HIS A CA 1
ATOM 682 C C . HIS A 1 88 ? 11.482 -7.638 -13.282 1.00 86.44 88 HIS A C 1
ATOM 684 O O . HIS A 1 88 ? 11.190 -8.523 -14.077 1.00 86.44 88 HIS A O 1
ATOM 690 N N . THR A 1 89 ? 12.409 -7.823 -12.334 1.00 87.62 89 THR A N 1
ATOM 691 C CA . THR A 1 89 ? 13.127 -9.082 -12.082 1.00 87.62 89 THR A CA 1
ATOM 692 C C . THR A 1 89 ? 12.365 -10.065 -11.186 1.00 87.62 89 THR A C 1
ATOM 694 O O . THR A 1 89 ? 12.924 -11.088 -10.800 1.00 87.62 89 THR A O 1
ATOM 697 N N . GLY A 1 90 ? 11.119 -9.765 -10.807 1.00 83.56 90 GLY A N 1
ATOM 698 C CA . GLY A 1 90 ? 10.333 -10.588 -9.878 1.00 83.56 90 GLY A CA 1
ATOM 699 C C . GLY A 1 90 ? 10.693 -10.392 -8.400 1.00 83.56 90 GLY A C 1
ATOM 700 O O . GLY A 1 90 ? 10.251 -11.162 -7.550 1.00 83.56 90 GLY A O 1
ATOM 701 N N . GLY A 1 91 ? 11.494 -9.374 -8.081 1.00 89.12 91 GLY A N 1
ATOM 702 C CA . GLY A 1 91 ? 11.779 -8.949 -6.713 1.00 89.12 91 GLY A CA 1
ATOM 703 C C . GLY A 1 91 ? 10.721 -7.993 -6.160 1.00 89.12 91 GLY A C 1
ATOM 704 O O . GLY A 1 91 ? 9.731 -7.669 -6.815 1.00 89.12 91 GLY A O 1
ATOM 705 N N . PHE A 1 92 ? 10.952 -7.514 -4.938 1.00 90.44 92 PHE A N 1
ATOM 706 C CA . PHE A 1 92 ? 10.094 -6.544 -4.260 1.00 90.44 92 PHE A CA 1
ATOM 707 C C . PHE A 1 92 ? 10.955 -5.505 -3.548 1.00 90.44 92 PHE A C 1
ATOM 709 O O . PHE A 1 92 ? 11.862 -5.865 -2.794 1.00 90.44 92 PHE A O 1
ATOM 716 N N . VAL A 1 93 ? 10.675 -4.225 -3.779 1.00 91.81 93 VAL A N 1
ATOM 717 C CA . VAL A 1 93 ? 11.338 -3.111 -3.098 1.00 91.81 93 VAL A CA 1
ATOM 718 C C . VAL A 1 93 ? 10.425 -2.642 -1.969 1.00 91.81 93 VAL A C 1
ATOM 720 O O . VAL A 1 93 ? 9.384 -2.046 -2.253 1.00 91.81 93 VAL A O 1
ATOM 723 N N . PRO A 1 94 ? 10.776 -2.906 -0.697 1.00 92.00 94 PRO A N 1
ATOM 724 C CA . PRO A 1 94 ? 9.981 -2.447 0.428 1.00 92.00 94 PRO A CA 1
ATOM 725 C C . PRO A 1 94 ? 10.135 -0.933 0.611 1.00 92.00 94 PRO A C 1
ATOM 727 O O . PRO A 1 94 ? 11.239 -0.406 0.739 1.00 92.00 94 PRO A O 1
ATOM 730 N N . SER A 1 95 ? 9.003 -0.248 0.684 1.00 94.31 95 SER A N 1
ATOM 731 C CA . SER A 1 95 ? 8.868 1.191 0.932 1.00 94.31 95 SER A CA 1
ATOM 732 C C . SER A 1 95 ? 8.168 1.487 2.260 1.00 94.31 95 SER A C 1
ATOM 734 O O . SER A 1 95 ? 7.952 2.646 2.604 1.00 94.31 95 SER A O 1
ATOM 736 N N . GLY A 1 96 ? 7.823 0.460 3.035 1.00 95.00 96 GLY A N 1
ATOM 737 C CA . GLY A 1 96 ? 7.220 0.599 4.351 1.00 95.00 96 GLY A CA 1
ATOM 738 C C . GLY A 1 96 ? 6.691 -0.721 4.891 1.00 95.00 96 GLY A C 1
ATOM 739 O O . GLY A 1 96 ? 6.842 -1.780 4.280 1.00 95.00 96 GLY A O 1
ATOM 740 N N . HIS A 1 97 ? 6.051 -0.650 6.049 1.00 94.31 97 HIS A N 1
ATOM 741 C CA . HIS A 1 97 ? 5.284 -1.758 6.599 1.00 94.31 97 HIS A CA 1
ATOM 742 C C . HIS A 1 97 ? 4.056 -1.251 7.348 1.00 94.31 97 HIS A C 1
ATOM 744 O O . HIS A 1 97 ? 4.027 -0.120 7.838 1.00 94.31 97 HIS A O 1
ATOM 750 N N . ALA A 1 98 ? 3.058 -2.115 7.468 1.00 92.62 98 ALA A N 1
ATOM 751 C CA . ALA A 1 98 ? 1.905 -1.906 8.314 1.00 92.62 98 ALA A CA 1
ATOM 752 C C . ALA A 1 98 ? 1.746 -3.072 9.288 1.00 92.62 98 ALA A C 1
ATOM 754 O O . ALA A 1 98 ? 1.890 -4.227 8.900 1.00 92.62 98 ALA A O 1
ATOM 755 N N . LEU A 1 99 ? 1.448 -2.779 10.548 1.00 89.88 99 LEU A N 1
ATOM 756 C CA . LEU A 1 99 ? 1.142 -3.786 11.560 1.00 89.88 99 LEU A CA 1
ATOM 757 C C . LEU A 1 99 ? -0.362 -3.797 11.817 1.00 89.88 99 LEU A C 1
ATOM 759 O O . LEU A 1 99 ? -0.920 -2.740 12.130 1.00 89.88 99 LEU A O 1
ATOM 763 N N . LEU A 1 100 ? -0.986 -4.975 11.739 1.00 80.94 100 LEU A N 1
ATOM 764 C CA . LEU A 1 100 ? -2.343 -5.166 12.244 1.00 80.94 100 LEU A CA 1
ATOM 765 C C . LEU A 1 100 ? -2.305 -5.441 13.748 1.00 80.94 100 LEU A C 1
ATOM 767 O O . LEU A 1 100 ? -1.595 -6.332 14.214 1.00 80.94 100 LEU A O 1
ATOM 771 N N . ASP A 1 101 ? -3.062 -4.655 14.502 1.00 78.31 101 ASP A N 1
ATOM 772 C CA . ASP A 1 101 ? -3.150 -4.724 15.958 1.00 78.31 101 ASP A CA 1
ATOM 773 C C . ASP A 1 101 ? -4.607 -4.487 16.374 1.00 78.31 101 ASP A C 1
ATOM 775 O O . ASP A 1 101 ? -5.080 -3.342 16.420 1.00 78.31 101 ASP A O 1
ATOM 779 N N . GLY A 1 102 ? -5.335 -5.590 16.582 1.00 76.88 102 GLY A N 1
ATOM 780 C CA . GLY A 1 102 ? -6.785 -5.591 16.770 1.00 76.88 102 GLY A CA 1
ATOM 781 C C . GLY A 1 102 ? -7.495 -4.880 15.617 1.00 76.88 102 GLY A C 1
ATOM 782 O O . GLY A 1 102 ? -7.222 -5.141 14.447 1.00 76.88 102 GLY A O 1
ATOM 783 N N . ASN A 1 103 ? -8.348 -3.911 15.947 1.00 82.88 103 ASN A N 1
ATOM 784 C CA . ASN A 1 103 ? -9.113 -3.137 14.964 1.00 82.88 103 ASN A CA 1
ATOM 785 C C . ASN A 1 103 ? -8.323 -1.953 14.393 1.00 82.88 103 ASN A C 1
ATOM 787 O O . ASN A 1 103 ? -8.911 -0.947 14.014 1.00 82.88 103 ASN A O 1
ATOM 791 N N . SER A 1 104 ? -6.991 -2.008 14.367 1.00 87.19 104 SER A N 1
ATOM 792 C CA . SER A 1 104 ? -6.201 -0.901 13.839 1.00 87.19 104 SER A CA 1
ATOM 793 C C . SER A 1 104 ? -4.986 -1.343 13.049 1.00 87.19 104 SER A C 1
ATOM 795 O O . SER A 1 104 ? -4.353 -2.352 13.351 1.00 87.19 104 SER A O 1
ATOM 797 N N . ILE A 1 105 ? -4.642 -0.533 12.053 1.00 90.00 105 ILE A N 1
ATOM 798 C CA . ILE A 1 105 ? -3.461 -0.694 11.212 1.00 90.00 105 ILE A CA 1
ATOM 799 C C . ILE A 1 105 ? -2.520 0.459 11.501 1.00 90.00 105 ILE A C 1
ATOM 801 O O . ILE A 1 105 ? -2.873 1.622 11.311 1.00 90.00 105 ILE A O 1
ATOM 805 N N . LYS A 1 106 ? -1.308 0.144 11.946 1.00 93.75 106 LYS A N 1
ATOM 806 C CA . LYS A 1 106 ? -0.239 1.127 12.153 1.00 93.75 106 LYS A CA 1
ATOM 807 C C . LYS A 1 106 ? 0.692 1.078 10.951 1.00 93.75 106 LYS A C 1
ATOM 809 O O . LYS A 1 106 ? 1.385 0.083 10.778 1.00 93.75 106 LYS A O 1
ATOM 814 N N . VAL A 1 107 ? 0.703 2.128 10.138 1.00 94.94 107 VAL A N 1
ATOM 815 C CA . VAL A 1 107 ? 1.523 2.242 8.925 1.00 94.94 107 VAL A CA 1
ATOM 816 C C . VAL A 1 107 ? 2.778 3.053 9.221 1.00 94.94 107 VAL A C 1
ATOM 818 O O . VAL A 1 107 ? 2.705 4.117 9.838 1.00 94.94 107 VAL A O 1
ATOM 821 N N . LYS A 1 108 ? 3.925 2.564 8.746 1.00 95.31 108 LYS A N 1
ATOM 822 C CA . LYS A 1 108 ? 5.207 3.267 8.750 1.00 95.31 108 LYS A CA 1
ATOM 823 C C . LYS A 1 108 ? 5.845 3.178 7.366 1.00 95.31 108 LYS A C 1
ATOM 825 O O . LYS A 1 108 ? 6.303 2.108 6.960 1.00 95.31 108 LYS A O 1
ATOM 830 N N . LEU A 1 109 ? 5.897 4.303 6.662 1.00 93.75 109 LEU A N 1
ATOM 831 C CA . LEU A 1 109 ? 6.539 4.415 5.354 1.00 93.75 109 LEU A CA 1
ATOM 832 C C . LEU A 1 109 ? 8.005 4.835 5.497 1.00 93.75 109 LEU A C 1
ATOM 834 O O . LEU A 1 109 ? 8.388 5.537 6.435 1.00 93.75 109 LEU A O 1
ATOM 838 N N . ALA A 1 110 ? 8.830 4.433 4.534 1.00 91.81 110 ALA A N 1
ATOM 839 C CA . ALA A 1 110 ? 10.225 4.846 4.418 1.00 91.81 110 ALA A CA 1
ATOM 840 C C . ALA A 1 110 ? 10.367 6.357 4.159 1.00 91.81 110 ALA A C 1
ATOM 842 O O . ALA A 1 110 ? 11.393 6.934 4.503 1.00 91.81 110 ALA A O 1
ATOM 843 N N . SER A 1 111 ? 9.316 7.008 3.641 1.00 87.88 111 SER A N 1
ATOM 844 C CA . SER A 1 111 ? 9.215 8.471 3.526 1.00 87.88 111 SER A CA 1
ATOM 845 C C . SER A 1 111 ? 9.212 9.196 4.880 1.00 87.88 111 SER A C 1
ATOM 847 O O . SER A 1 111 ? 9.368 10.413 4.927 1.00 87.88 111 SER A O 1
ATOM 849 N N . GLY A 1 112 ? 9.027 8.466 5.986 1.00 88.75 112 GLY A N 1
ATOM 850 C CA . GLY A 1 112 ? 8.897 9.014 7.334 1.00 88.75 112 GLY A CA 1
ATOM 851 C C . GLY A 1 112 ? 7.447 9.192 7.791 1.00 88.75 112 GLY A C 1
ATOM 852 O O . GLY A 1 112 ? 7.226 9.458 8.974 1.00 88.75 112 GLY A O 1
ATOM 853 N N . SER A 1 113 ? 6.456 8.996 6.909 1.00 89.81 113 SER A N 1
ATOM 854 C CA . SER A 1 113 ? 5.040 9.002 7.290 1.00 89.81 113 SER A CA 1
ATOM 855 C C . SER A 1 113 ? 4.741 7.890 8.299 1.00 89.81 113 SER A C 1
ATOM 857 O O . SER A 1 113 ? 5.084 6.723 8.091 1.00 89.81 113 SER A O 1
ATOM 859 N N . TYR A 1 114 ? 4.066 8.256 9.389 1.00 93.88 114 TYR A N 1
ATOM 860 C CA . TYR A 1 114 ? 3.591 7.324 10.405 1.00 93.88 114 TYR A CA 1
ATOM 861 C C . TYR A 1 114 ? 2.180 7.699 10.844 1.00 93.88 114 TYR A C 1
ATOM 863 O O . TYR A 1 114 ? 1.943 8.815 11.311 1.00 93.88 114 TYR A O 1
ATOM 871 N N . TYR A 1 115 ? 1.246 6.765 10.701 1.00 94.06 115 TYR A N 1
ATOM 872 C CA . TYR A 1 115 ? -0.150 6.978 11.064 1.00 94.06 115 TYR A CA 1
ATOM 873 C C . TYR A 1 115 ? -0.845 5.667 11.421 1.00 94.06 115 TYR A C 1
ATOM 875 O O . TYR A 1 115 ? -0.377 4.570 11.115 1.00 94.06 115 TYR A O 1
ATOM 883 N N . ARG A 1 116 ? -1.977 5.800 12.111 1.00 94.25 116 ARG A N 1
ATOM 884 C CA . ARG A 1 116 ? -2.833 4.691 12.525 1.00 94.25 116 ARG A CA 1
ATOM 885 C C . ARG A 1 116 ? -4.194 4.853 11.870 1.00 94.25 116 ARG A C 1
ATOM 887 O O . ARG A 1 116 ? -4.791 5.912 12.002 1.00 94.25 116 ARG A O 1
ATOM 894 N N . MET A 1 117 ? -4.666 3.812 11.202 1.00 92.44 117 MET A N 1
ATOM 895 C CA . MET A 1 117 ? -6.009 3.732 10.633 1.00 92.44 117 MET A CA 1
ATOM 896 C C . MET A 1 117 ? -6.832 2.763 11.471 1.00 92.44 117 MET A C 1
ATOM 898 O O . MET A 1 117 ? -6.331 1.704 11.849 1.00 92.44 117 MET A O 1
ATOM 902 N N . GLU A 1 118 ? -8.077 3.114 11.765 1.00 89.25 118 GLU A N 1
ATOM 903 C CA . GLU A 1 118 ? -9.014 2.181 12.387 1.00 89.25 118 GLU A CA 1
ATOM 904 C C . GLU A 1 118 ? -9.642 1.315 11.293 1.00 89.25 118 GLU A C 1
ATOM 906 O O . GLU A 1 118 ? -10.016 1.807 10.229 1.00 89.25 118 GLU A O 1
ATOM 911 N N . VAL A 1 119 ? -9.697 0.017 11.546 1.00 85.00 119 VAL A N 1
ATOM 912 C CA . VAL A 1 119 ? -10.259 -0.999 10.661 1.00 85.00 119 VAL A CA 1
ATOM 913 C C . VAL A 1 119 ? -11.711 -1.198 11.022 1.00 85.00 119 VAL A C 1
ATOM 915 O O . VAL A 1 119 ? -12.037 -1.316 12.204 1.00 85.00 119 VAL A O 1
ATOM 918 N N . ASP A 1 120 ? -12.567 -1.300 10.012 1.00 76.38 120 ASP A N 1
ATOM 919 C CA . ASP A 1 120 ? -13.929 -1.755 10.231 1.00 76.38 120 ASP A CA 1
ATOM 920 C C . ASP A 1 120 ? -13.922 -3.255 10.607 1.00 76.38 120 ASP A C 1
ATOM 922 O O . ASP A 1 120 ? -13.574 -4.103 9.778 1.00 76.38 120 ASP A O 1
ATOM 926 N N . PRO A 1 121 ? -14.293 -3.616 11.852 1.00 70.62 121 PRO A N 1
ATOM 927 C CA . PRO A 1 121 ? -14.272 -5.004 12.309 1.00 70.62 121 PRO A CA 1
ATOM 928 C C . PRO A 1 121 ? -15.340 -5.882 11.640 1.00 70.62 121 PRO A C 1
ATOM 930 O O . PRO A 1 121 ? -15.287 -7.106 11.774 1.00 70.62 121 PRO A O 1
ATOM 933 N N . SER A 1 122 ? -16.313 -5.294 10.934 1.00 73.50 122 SER A N 1
ATOM 934 C CA . SER A 1 122 ? -17.355 -6.035 10.213 1.00 73.50 122 SER A CA 1
ATOM 935 C C . SER A 1 122 ? -16.860 -6.662 8.903 1.00 73.50 122 SER A C 1
ATOM 937 O O . SER A 1 122 ? -17.535 -7.518 8.327 1.00 73.50 122 SER A O 1
ATOM 939 N N . LEU A 1 123 ? -15.662 -6.290 8.440 1.00 72.94 123 LEU A N 1
ATOM 940 C CA . LEU A 1 123 ? -15.095 -6.778 7.188 1.00 72.94 123 LEU A CA 1
ATOM 941 C C . LEU A 1 123 ? -14.609 -8.228 7.324 1.00 72.94 123 LEU A C 1
ATOM 943 O O . LEU A 1 123 ? -13.537 -8.515 7.858 1.00 72.94 123 LEU A O 1
ATOM 947 N N . ALA A 1 124 ? -15.394 -9.160 6.777 1.00 69.75 124 ALA A N 1
ATOM 948 C CA . ALA A 1 124 ? -15.134 -10.601 6.852 1.00 69.75 124 ALA A CA 1
ATOM 949 C C . ALA A 1 124 ? -13.756 -11.016 6.299 1.00 69.75 124 ALA A C 1
ATOM 951 O O . ALA A 1 124 ? -13.121 -11.927 6.821 1.00 69.75 124 ALA A O 1
ATOM 952 N N . HIS A 1 125 ? -13.259 -10.320 5.276 1.00 69.69 125 HIS A N 1
ATOM 953 C CA . HIS A 1 125 ? -11.973 -10.617 4.641 1.00 69.69 125 HIS A CA 1
ATOM 954 C C . HIS A 1 125 ? -10.749 -10.229 5.488 1.00 69.69 125 HIS A C 1
ATOM 956 O O . HIS A 1 125 ? -9.624 -10.603 5.158 1.00 69.69 125 HIS A O 1
ATOM 962 N N . LEU A 1 126 ? -10.953 -9.511 6.596 1.00 69.50 126 LEU A N 1
ATOM 963 C CA . LEU A 1 126 ? -9.895 -9.133 7.536 1.00 69.50 126 LEU A CA 1
ATOM 964 C C . LEU A 1 126 ? -9.817 -10.057 8.748 1.00 69.50 126 LEU A C 1
ATOM 966 O O . LEU A 1 126 ? -8.828 -10.010 9.473 1.00 69.50 126 LEU A O 1
ATOM 970 N N . GLN A 1 127 ? -10.806 -10.934 8.934 1.00 64.81 127 GLN A N 1
ATOM 971 C CA . GLN A 1 127 ? -10.850 -11.915 10.022 1.00 64.81 127 GLN A CA 1
ATOM 972 C C . GLN A 1 127 ? -9.592 -12.805 10.113 1.00 64.81 127 GLN A C 1
ATOM 974 O O . GLN A 1 127 ? -9.169 -13.083 11.231 1.00 64.81 127 GLN A O 1
ATOM 979 N N . PRO A 1 128 ? -8.919 -13.203 9.007 1.00 65.88 128 PRO A N 1
ATOM 980 C CA . PRO A 1 128 ? -7.658 -13.947 9.103 1.00 65.88 128 PRO A CA 1
ATOM 981 C C . PRO A 1 128 ? -6.486 -13.134 9.672 1.00 65.88 128 PRO A C 1
ATOM 983 O O . PRO A 1 128 ? -5.483 -13.710 10.082 1.00 65.88 128 PRO A O 1
ATOM 986 N N . TYR A 1 129 ? -6.584 -11.803 9.656 1.00 63.44 129 TYR A N 1
ATOM 987 C CA . TYR A 1 129 ? -5.485 -10.897 9.985 1.00 63.44 129 TYR A CA 1
ATOM 988 C C . TYR A 1 129 ? -5.729 -10.102 11.277 1.00 63.44 129 TYR A C 1
ATOM 990 O O . TYR A 1 129 ? -4.775 -9.668 11.923 1.00 63.44 129 TYR A O 1
ATOM 998 N N . VAL A 1 130 ? -6.993 -9.909 11.662 1.00 61.75 130 VAL A N 1
ATOM 999 C CA . VAL A 1 130 ? -7.412 -9.240 12.895 1.00 61.75 130 VAL A CA 1
ATOM 1000 C C . VAL A 1 130 ? -7.516 -10.289 13.995 1.00 61.75 130 VAL A C 1
ATOM 1002 O O . VAL A 1 130 ? -8.496 -11.025 14.079 1.00 61.75 130 VAL A O 1
ATOM 1005 N N . SER A 1 131 ? -6.511 -10.356 14.869 1.00 54.91 131 SER A N 1
ATOM 1006 C CA . SER A 1 131 ? -6.642 -11.120 16.110 1.00 54.91 131 SER A CA 1
ATOM 1007 C C . SER A 1 131 ? -7.756 -10.506 16.952 1.00 54.91 131 SER A C 1
ATOM 1009 O O . SER A 1 131 ? -7.580 -9.445 17.556 1.00 54.91 131 SER A O 1
ATOM 1011 N N . VAL A 1 132 ? -8.899 -11.184 17.014 1.00 52.47 132 VAL A N 1
ATOM 1012 C CA . VAL A 1 132 ? -9.919 -10.926 18.028 1.00 52.47 132 VAL A CA 1
ATOM 1013 C C . VAL A 1 132 ? -9.356 -11.463 19.344 1.00 52.47 132 VAL A C 1
ATOM 1015 O O . VAL A 1 132 ? -9.557 -12.627 19.686 1.00 52.47 132 VAL A O 1
ATOM 1018 N N . GLU A 1 133 ? -8.574 -10.657 20.071 1.00 50.88 133 GLU A N 1
ATOM 1019 C CA . GLU A 1 133 ? -8.290 -10.974 21.475 1.00 50.88 133 GLU A CA 1
ATOM 1020 C C . GLU A 1 133 ? -9.662 -11.024 22.175 1.00 50.88 133 GLU A C 1
ATOM 1022 O O . GLU A 1 133 ? -10.398 -10.031 22.117 1.00 50.88 133 GLU A O 1
ATOM 1027 N N . PRO A 1 134 ? -10.076 -12.166 22.764 1.00 47.06 134 PRO A N 1
ATOM 1028 C CA . PRO A 1 134 ? -11.338 -12.225 23.484 1.00 47.06 134 PRO A CA 1
ATOM 1029 C C . PRO A 1 134 ? -11.312 -11.136 24.561 1.00 47.06 134 PRO A C 1
ATOM 1031 O O . PRO A 1 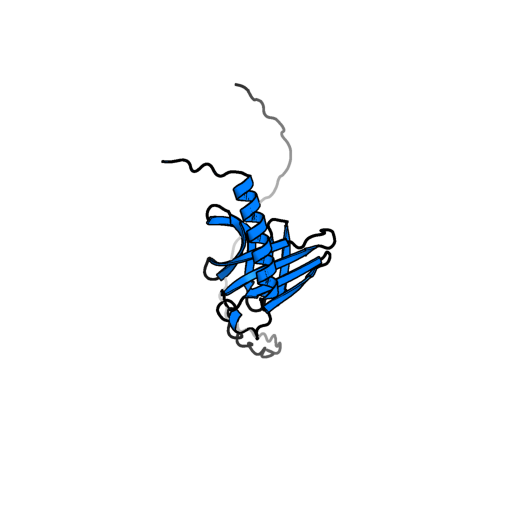134 ? -10.263 -10.939 25.185 1.00 47.06 134 PRO A O 1
ATOM 1034 N N . PRO A 1 135 ? -12.416 -10.393 24.769 1.00 46.94 135 PRO A N 1
ATOM 1035 C CA . PRO A 1 135 ? -12.426 -9.295 25.721 1.00 46.94 135 PRO A CA 1
ATOM 1036 C C . PRO A 1 135 ? -11.916 -9.815 27.061 1.00 46.94 135 PRO A C 1
ATOM 1038 O O . PRO A 1 135 ? -12.490 -10.749 27.629 1.00 46.94 135 PRO A O 1
ATOM 1041 N N . LYS A 1 136 ? -10.805 -9.239 27.545 1.00 46.56 136 LYS A N 1
ATOM 1042 C CA . LYS A 1 136 ? -10.306 -9.527 28.890 1.00 46.56 136 LYS A CA 1
ATOM 1043 C C . LYS A 1 136 ? -11.487 -9.360 29.842 1.00 46.56 136 LYS A C 1
ATOM 1045 O O . LYS A 1 136 ? -12.141 -8.314 29.767 1.00 46.56 136 LYS A O 1
ATOM 1050 N N . PRO A 1 137 ? -11.779 -10.355 30.700 1.00 48.06 137 PRO A N 1
ATOM 1051 C CA . PRO A 1 137 ? -12.819 -10.214 31.701 1.00 48.06 137 PRO A CA 1
ATOM 1052 C C . PRO A 1 137 ? -12.578 -8.895 32.426 1.00 48.06 137 PRO A C 1
ATOM 1054 O O . PRO A 1 137 ? -11.487 -8.669 32.954 1.00 48.06 137 PRO A O 1
ATOM 1057 N N . GLN A 1 138 ? -13.556 -7.989 32.380 1.00 46.91 138 GLN A N 1
ATOM 1058 C CA . GLN A 1 138 ? -13.536 -6.836 33.261 1.00 46.91 138 GLN A CA 1
ATOM 1059 C C . GLN A 1 138 ? -13.495 -7.403 34.677 1.00 46.91 138 GLN A C 1
ATOM 1061 O O . GLN A 1 138 ? -14.491 -7.940 35.153 1.00 46.91 138 GLN A O 1
ATOM 1066 N N . GLU A 1 139 ? -12.340 -7.312 35.339 1.00 51.41 139 GLU A N 1
ATOM 1067 C CA . GLU A 1 139 ? -12.298 -7.389 36.791 1.00 51.41 139 GLU A CA 1
ATOM 1068 C C . GLU A 1 139 ? -13.201 -6.268 37.292 1.00 51.41 139 GLU A C 1
ATOM 1070 O O . GLU A 1 139 ? -12.868 -5.077 37.255 1.00 51.41 139 GLU A O 1
ATOM 1075 N N . GLU A 1 140 ? -14.406 -6.669 37.679 1.00 42.75 140 GLU A N 1
ATOM 1076 C CA . GLU A 1 140 ? -15.366 -5.841 38.366 1.00 42.75 140 GLU A CA 1
ATOM 1077 C C . GLU A 1 140 ? -14.636 -5.244 39.567 1.00 42.75 140 GLU A C 1
ATOM 1079 O O . GLU A 1 140 ? -14.244 -5.946 40.501 1.00 42.75 140 GLU A O 1
ATOM 1084 N N . LYS A 1 141 ? -14.383 -3.932 39.502 1.00 45.75 141 LYS A N 1
ATOM 1085 C CA . LYS A 1 141 ? -13.796 -3.160 40.594 1.00 45.75 141 LYS A CA 1
ATOM 1086 C C . LYS A 1 141 ? -14.735 -3.252 41.790 1.00 45.75 141 LYS A C 1
ATOM 1088 O O . LYS A 1 141 ? -15.560 -2.365 42.016 1.00 45.75 141 LYS A O 1
ATOM 1093 N N . THR A 1 142 ? -14.583 -4.297 42.594 1.00 44.19 142 THR A N 1
ATOM 1094 C CA . THR A 1 142 ? -15.163 -4.360 43.924 1.00 44.19 142 THR A CA 1
ATOM 1095 C C . THR A 1 142 ? -14.487 -3.251 44.712 1.00 44.19 142 THR A C 1
ATOM 1097 O O . THR A 1 142 ? -13.303 -3.307 45.048 1.00 44.19 142 THR A O 1
ATOM 1100 N N . LYS A 1 143 ? -15.241 -2.173 44.939 1.00 44.31 143 LYS A N 1
ATOM 1101 C CA . LYS A 1 143 ? -14.871 -1.054 45.801 1.00 44.31 143 LYS A CA 1
ATOM 1102 C C . LYS A 1 143 ? -14.537 -1.603 47.190 1.00 44.31 143 LYS A C 1
ATOM 1104 O O . LYS A 1 143 ? -15.410 -1.725 48.045 1.00 44.31 143 LYS A O 1
ATOM 1109 N N . ARG A 1 144 ? -13.267 -1.928 47.437 1.00 42.38 144 ARG A N 1
ATOM 1110 C CA . ARG A 1 144 ? -12.779 -2.245 48.778 1.00 42.38 144 ARG A CA 1
ATOM 1111 C C . ARG A 1 144 ? -12.687 -0.931 49.546 1.00 42.38 144 ARG A C 1
ATOM 1113 O O . ARG A 1 144 ? -11.744 -0.158 49.397 1.00 42.38 144 ARG A O 1
ATOM 1120 N N . VAL A 1 145 ? -13.741 -0.651 50.305 1.00 44.44 145 VAL A N 1
ATOM 1121 C CA . VAL A 1 145 ? -13.850 0.485 51.219 1.00 44.44 145 VAL A CA 1
ATOM 1122 C C . VAL A 1 145 ? -12.615 0.528 52.124 1.00 44.44 145 VAL A C 1
ATOM 1124 O O . VAL A 1 145 ? -12.305 -0.435 52.824 1.00 44.44 145 VAL A O 1
ATOM 1127 N N . LYS A 1 146 ? -11.913 1.669 52.104 1.00 47.31 146 LYS A N 1
ATOM 1128 C CA . LYS A 1 146 ? -10.863 2.033 53.062 1.00 47.31 146 LYS A CA 1
ATOM 1129 C C . LYS A 1 146 ? -11.393 1.877 54.491 1.00 47.31 146 LYS A C 1
ATOM 1131 O O . LYS A 1 146 ? -12.256 2.644 54.908 1.00 47.31 146 LYS A O 1
ATOM 1136 N N . ARG A 1 147 ? -10.801 0.972 55.269 1.00 41.78 147 ARG A N 1
ATOM 1137 C CA . ARG A 1 147 ? -10.717 1.096 56.730 1.00 41.78 147 ARG A CA 1
ATOM 1138 C C . ARG A 1 147 ? -9.317 0.690 57.186 1.00 41.78 147 ARG A C 1
ATOM 1140 O O . ARG A 1 147 ? -8.932 -0.467 57.093 1.00 41.78 147 ARG A O 1
ATOM 1147 N N . MET A 1 148 ? -8.571 1.667 57.679 1.00 36.44 148 MET A N 1
ATOM 1148 C CA . MET A 1 148 ? -7.466 1.507 58.626 1.00 36.44 148 MET A CA 1
ATOM 1149 C C . MET A 1 148 ? -7.731 2.488 59.777 1.00 36.44 148 MET A C 1
ATOM 1151 O O . MET A 1 148 ? -8.447 3.466 59.544 1.00 36.44 148 MET A O 1
ATOM 1155 N N . PRO A 1 149 ? -7.078 2.368 60.944 1.00 44.53 149 PRO A N 1
ATOM 1156 C CA . PRO A 1 149 ? -6.444 1.203 61.576 1.00 44.53 149 PRO A CA 1
ATOM 1157 C C . PRO A 1 149 ? -7.014 0.966 62.994 1.00 44.53 149 PRO A C 1
ATOM 1159 O O . PRO A 1 149 ? -7.525 1.897 63.606 1.00 44.53 149 PRO A O 1
ATOM 1162 N N . LEU A 1 150 ? -6.863 -0.225 63.584 1.00 35.97 150 LEU A N 1
ATOM 1163 C CA . LEU A 1 150 ? -6.932 -0.347 65.047 1.00 35.97 150 LEU A CA 1
ATOM 1164 C C . LEU A 1 150 ? -5.767 -1.187 65.566 1.00 35.97 150 LEU A C 1
ATOM 1166 O O . LEU A 1 150 ? -5.478 -2.278 65.085 1.00 35.97 150 LEU A O 1
ATOM 1170 N N . ARG A 1 151 ? -5.072 -0.581 66.521 1.00 40.59 151 ARG A N 1
ATOM 1171 C CA . ARG A 1 151 ? -3.821 -0.971 67.153 1.00 40.59 151 ARG A CA 1
ATOM 1172 C C . ARG A 1 151 ? -4.172 -1.526 68.531 1.00 40.59 151 ARG A C 1
ATOM 1174 O O . ARG A 1 151 ? -4.742 -0.774 69.311 1.00 40.59 151 ARG A O 1
ATOM 1181 N N . THR A 1 152 ? -3.777 -2.753 68.864 1.00 37.38 152 THR A N 1
ATOM 1182 C CA . THR A 1 152 ? -3.631 -3.186 70.266 1.00 37.38 152 THR A CA 1
ATOM 1183 C C . THR A 1 152 ? -2.448 -4.143 70.422 1.00 37.38 152 THR A C 1
ATOM 1185 O O . THR A 1 152 ? -2.297 -5.125 69.703 1.00 37.38 152 THR A O 1
ATOM 1188 N N . ASN A 1 153 ? -1.577 -3.766 71.358 1.00 33.62 153 ASN A N 1
ATOM 1189 C CA . ASN A 1 153 ? -0.389 -4.470 71.827 1.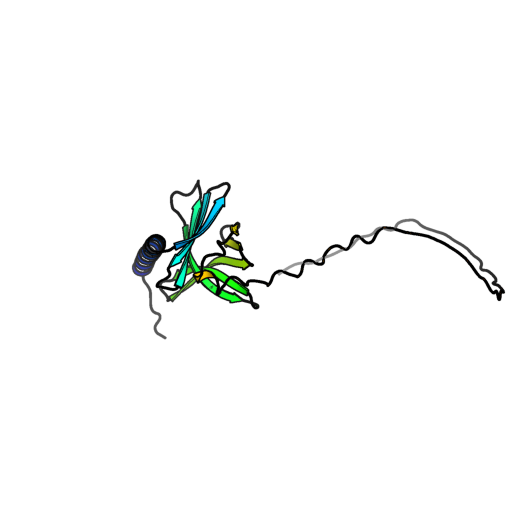00 33.62 153 ASN A CA 1
ATOM 1190 C C . ASN A 1 153 ? -0.764 -5.619 72.775 1.00 33.62 153 ASN A C 1
ATOM 1192 O O . ASN A 1 153 ? -1.632 -5.437 73.626 1.00 33.62 153 ASN A O 1
ATOM 1196 N N . SER A 1 154 ? 0.037 -6.687 72.785 1.00 39.66 154 SER A N 1
ATOM 1197 C CA . SER A 1 154 ? 0.429 -7.343 74.039 1.00 39.66 154 SER A CA 1
ATOM 1198 C C . SER A 1 154 ? 1.870 -7.845 73.947 1.00 39.66 154 SER A C 1
ATOM 1200 O O . SER A 1 154 ? 2.214 -8.681 73.116 1.00 39.66 154 SER A O 1
ATOM 1202 N N . SER A 1 155 ? 2.704 -7.276 74.807 1.00 37.12 155 SER A N 1
ATOM 1203 C CA . SER A 1 155 ? 4.128 -7.519 75.013 1.00 37.12 155 SER A CA 1
ATOM 1204 C C . SER A 1 155 ? 4.406 -8.758 75.869 1.00 37.12 155 SER A C 1
ATOM 1206 O O . SER A 1 155 ? 3.733 -8.963 76.875 1.00 37.12 155 SER A O 1
ATOM 1208 N N . THR A 1 156 ? 5.504 -9.473 75.607 1.00 40.50 156 THR A N 1
ATOM 1209 C CA . THR A 1 156 ? 6.326 -10.052 76.686 1.00 40.50 156 THR A CA 1
ATOM 1210 C C . THR A 1 156 ? 7.811 -9.936 76.331 1.00 40.50 156 THR A C 1
ATOM 1212 O O . THR A 1 156 ? 8.246 -10.288 75.239 1.00 40.50 156 THR A O 1
ATOM 1215 N N . LEU A 1 157 ? 8.543 -9.349 77.277 1.00 39.03 157 LEU A N 1
ATOM 1216 C CA . LEU A 1 157 ? 9.952 -8.965 77.286 1.00 39.03 157 LEU A CA 1
ATOM 1217 C C . LEU A 1 157 ? 10.898 -10.149 77.542 1.00 39.03 157 LEU A C 1
ATOM 1219 O O . LEU A 1 157 ? 10.635 -10.947 78.437 1.00 39.03 157 LEU A O 1
ATOM 1223 N N . ARG A 1 158 ? 12.087 -10.119 76.921 1.00 42.41 158 ARG A N 1
ATOM 1224 C CA . ARG A 1 158 ? 13.378 -10.289 77.622 1.00 42.41 158 ARG A CA 1
ATOM 1225 C C . ARG A 1 158 ? 14.417 -9.316 77.037 1.00 42.41 158 ARG A C 1
ATOM 1227 O O . ARG A 1 158 ? 14.778 -9.411 75.870 1.00 42.41 158 ARG A O 1
ATOM 1234 N N . GLN A 1 159 ? 14.829 -8.352 77.865 1.00 44.66 159 GLN A N 1
ATOM 1235 C CA . GLN A 1 159 ? 16.002 -7.469 77.712 1.00 44.66 159 GLN A CA 1
ATOM 1236 C C . GLN A 1 159 ? 17.297 -8.297 77.904 1.00 44.66 159 GLN A C 1
ATOM 1238 O O . GLN A 1 159 ? 17.222 -9.384 78.469 1.00 44.66 159 GLN A O 1
ATOM 1243 N N . LEU A 1 160 ? 18.493 -7.913 77.436 1.00 36.00 160 LEU A N 1
ATOM 1244 C CA . LEU A 1 160 ? 19.403 -6.871 77.968 1.00 36.00 160 LEU A CA 1
ATOM 1245 C C . LEU A 1 160 ? 20.642 -6.883 77.019 1.00 36.00 160 LEU A C 1
ATOM 1247 O O . LEU A 1 160 ? 21.156 -7.962 76.752 1.00 36.00 160 LEU A O 1
ATOM 1251 N N . ALA A 1 161 ? 21.007 -5.837 76.267 1.00 34.50 161 ALA A N 1
ATOM 1252 C CA . ALA A 1 161 ? 21.811 -4.636 76.576 1.00 34.50 161 ALA A CA 1
ATOM 1253 C C . ALA A 1 161 ? 23.176 -4.623 75.832 1.00 34.50 161 ALA A C 1
ATOM 1255 O O . ALA A 1 161 ? 23.853 -5.637 75.714 1.00 34.50 161 ALA A O 1
ATOM 1256 N N . LYS A 1 162 ? 23.529 -3.437 75.306 1.00 42.31 162 LYS A N 1
ATOM 1257 C CA . LYS A 1 162 ? 24.787 -3.049 74.621 1.00 42.31 162 LYS A CA 1
ATOM 1258 C C . LYS A 1 162 ? 25.924 -2.759 75.623 1.00 42.31 162 LYS A C 1
ATOM 1260 O O . LYS A 1 162 ? 25.636 -2.530 76.795 1.00 42.31 162 LYS A O 1
ATOM 1265 N N . PRO A 1 163 ? 27.181 -2.642 75.151 1.00 39.66 163 PRO A N 1
ATOM 1266 C CA . PRO A 1 163 ? 27.816 -1.309 74.977 1.00 39.66 163 PRO A CA 1
ATOM 1267 C C . PRO A 1 163 ? 28.576 -1.203 73.622 1.00 39.66 163 PRO A C 1
ATOM 1269 O O . PRO A 1 163 ? 29.023 -2.211 73.096 1.00 39.66 163 PRO A O 1
ATOM 1272 N N . ALA A 1 164 ? 28.511 -0.122 72.828 1.00 35.22 164 ALA A N 1
ATOM 1273 C CA . ALA A 1 164 ? 29.084 1.243 72.896 1.00 35.22 164 ALA A CA 1
ATOM 1274 C C . ALA A 1 164 ? 30.499 1.384 72.255 1.00 35.22 164 ALA A C 1
ATOM 1276 O O . ALA A 1 164 ? 31.416 0.649 72.592 1.00 35.22 164 ALA A O 1
ATOM 1277 N N . LYS A 1 165 ? 30.607 2.327 71.293 1.00 44.75 165 LYS A N 1
ATOM 1278 C CA . LYS A 1 165 ? 31.773 2.736 70.457 1.00 44.75 165 LYS A CA 1
ATOM 1279 C C . LYS A 1 165 ? 32.784 3.609 71.243 1.00 44.75 165 LYS A C 1
ATOM 1281 O O . LYS A 1 165 ? 32.443 4.022 72.348 1.00 44.75 165 LYS A O 1
ATOM 1286 N N . PRO A 1 166 ? 33.954 3.977 70.673 1.00 39.97 166 PRO A N 1
ATOM 1287 C CA . PRO A 1 166 ? 34.102 5.337 70.082 1.00 39.97 166 PRO A CA 1
ATOM 1288 C C . PRO A 1 166 ? 35.020 5.371 68.827 1.00 39.97 166 PRO A C 1
ATOM 1290 O O . PRO A 1 166 ? 35.841 4.479 68.662 1.00 39.97 166 PRO A O 1
ATOM 1293 N N . GLY A 1 167 ? 34.808 6.218 67.806 1.00 31.00 167 GLY A N 1
ATOM 1294 C CA . GLY A 1 167 ? 35.197 7.653 67.693 1.00 31.00 167 GLY A CA 1
ATOM 1295 C C . GLY A 1 167 ? 36.376 7.735 66.686 1.00 31.00 167 GLY A C 1
ATOM 1296 O O . GLY A 1 167 ? 37.161 6.800 66.658 1.00 31.00 167 GLY A O 1
ATOM 1297 N N . ASP A 1 168 ? 36.582 8.668 65.753 1.00 31.52 168 ASP A N 1
ATOM 1298 C CA . ASP A 1 168 ? 36.091 10.021 65.485 1.00 31.52 168 ASP A CA 1
ATOM 1299 C C . ASP A 1 168 ? 36.238 10.355 63.973 1.00 31.52 168 ASP A C 1
ATOM 1301 O O . ASP A 1 168 ? 37.055 9.777 63.258 1.00 31.52 168 ASP A O 1
ATOM 1305 N N . GLN A 1 169 ? 35.413 11.290 63.497 1.00 34.62 169 GLN A N 1
ATOM 1306 C CA . GLN A 1 169 ? 35.464 12.016 62.207 1.00 34.62 169 GLN A CA 1
ATOM 1307 C C . GLN A 1 169 ? 36.661 13.011 62.152 1.00 34.62 169 GLN A C 1
ATOM 1309 O O . GLN A 1 169 ? 37.359 13.130 63.155 1.00 34.62 169 GLN A O 1
ATOM 1314 N N . PRO A 1 170 ? 36.812 13.922 61.155 1.00 47.03 170 PRO A N 1
ATOM 1315 C CA . PRO A 1 170 ? 36.540 13.931 59.698 1.00 47.03 170 PRO A CA 1
ATOM 1316 C C . PRO A 1 170 ? 37.751 14.499 58.890 1.00 47.03 170 PRO A C 1
ATOM 1318 O O . PRO A 1 170 ? 38.628 15.104 59.489 1.00 47.03 170 PRO A O 1
ATOM 1321 N N . GLN A 1 171 ? 37.783 14.433 57.543 1.00 30.69 171 GLN A N 1
ATOM 1322 C CA . GLN A 1 171 ? 38.417 15.488 56.704 1.00 30.69 171 GLN A CA 1
ATOM 1323 C C . GLN A 1 171 ? 38.229 15.288 55.181 1.00 30.69 171 GLN A C 1
ATOM 1325 O O . GLN A 1 171 ? 38.584 14.262 54.613 1.00 30.69 171 GLN A O 1
ATOM 1330 N N . ALA A 1 172 ? 37.733 16.333 54.521 1.00 35.88 172 ALA A N 1
ATOM 1331 C CA . ALA A 1 172 ? 38.138 16.800 53.185 1.00 35.88 172 ALA A CA 1
ATOM 1332 C C . ALA A 1 172 ? 38.593 18.273 53.384 1.00 35.88 172 ALA A C 1
ATOM 1334 O O . ALA A 1 172 ? 38.188 18.822 54.417 1.00 35.88 172 ALA A O 1
ATOM 1335 N N . PRO A 1 173 ? 39.340 18.977 52.490 1.00 51.16 173 PRO A N 1
ATOM 1336 C CA . PRO A 1 173 ? 39.539 18.762 51.042 1.00 51.16 173 PRO A CA 1
ATOM 1337 C C . PRO A 1 173 ? 40.983 19.083 50.517 1.00 51.16 173 PRO A C 1
ATOM 1339 O O . PRO A 1 173 ? 41.880 19.349 51.307 1.00 51.16 173 PRO A O 1
ATOM 1342 N N . LEU A 1 174 ? 41.155 19.141 49.177 1.00 32.56 174 LEU A N 1
ATOM 1343 C CA . LEU A 1 174 ? 42.089 19.978 48.362 1.00 32.56 174 LEU A CA 1
ATOM 1344 C C . LEU A 1 174 ? 43.144 19.266 47.463 1.00 32.56 174 LEU A C 1
ATOM 1346 O O . LEU A 1 174 ? 44.070 18.613 47.921 1.00 32.56 174 LEU A O 1
ATOM 1350 N N . HIS A 1 175 ? 42.988 19.529 46.154 1.00 34.72 175 HIS A N 1
ATOM 1351 C CA . HIS A 1 175 ? 43.953 19.733 45.050 1.00 34.72 175 HIS A CA 1
ATOM 1352 C C . HIS A 1 175 ? 45.256 18.913 44.937 1.00 34.72 175 HIS A C 1
ATOM 1354 O O . HIS A 1 175 ? 46.244 19.212 45.603 1.00 34.72 175 HIS A O 1
ATOM 1360 N N . HIS A 1 176 ? 45.378 18.167 43.827 1.00 35.41 176 HIS A N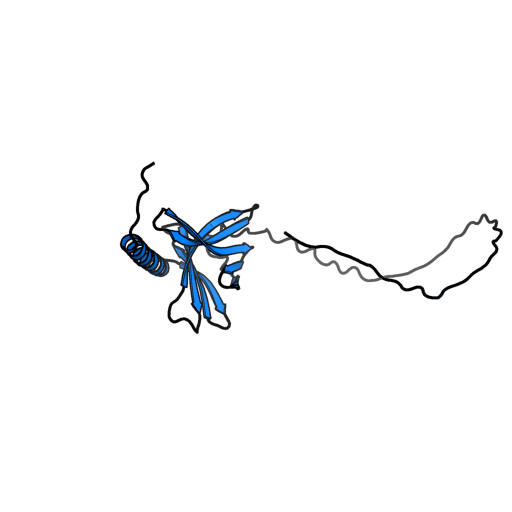 1
ATOM 1361 C CA . HIS A 1 176 ? 46.464 18.453 42.881 1.00 35.41 176 HIS A CA 1
ATOM 1362 C C . HIS A 1 176 ? 46.123 18.116 41.423 1.00 35.41 176 HIS A C 1
ATOM 1364 O O . HIS A 1 176 ? 45.504 17.107 41.102 1.00 35.41 176 HIS A O 1
ATOM 1370 N N . VAL A 1 177 ? 46.536 19.045 40.567 1.00 35.22 177 VAL A N 1
ATOM 1371 C CA . VAL A 1 177 ? 46.485 19.078 39.105 1.00 35.22 177 VAL A CA 1
ATOM 1372 C C . VAL A 1 177 ? 47.727 18.379 38.547 1.00 35.22 177 VAL A C 1
ATOM 1374 O O . VAL A 1 177 ? 48.794 18.541 39.132 1.00 35.22 177 VAL A O 1
ATOM 1377 N N . ARG A 1 178 ? 47.595 17.703 37.393 1.00 31.97 178 ARG A N 1
ATOM 1378 C CA . ARG A 1 178 ? 48.505 17.689 36.212 1.00 31.97 178 ARG A CA 1
ATOM 1379 C C . ARG A 1 178 ? 48.320 16.377 35.444 1.00 31.97 178 ARG A C 1
ATOM 1381 O O . ARG A 1 178 ? 48.549 15.303 35.974 1.00 31.97 178 ARG A O 1
ATOM 1388 N N . SER A 1 179 ? 47.616 16.425 34.317 1.00 32.38 179 SER A N 1
ATOM 1389 C CA . SER A 1 179 ? 48.136 16.693 32.963 1.00 32.38 179 SER A CA 1
ATOM 1390 C C . SER A 1 179 ? 48.845 15.481 32.351 1.00 32.38 179 SER A C 1
ATOM 1392 O O . SER A 1 179 ? 49.883 15.046 32.841 1.00 32.38 179 SER A O 1
ATOM 1394 N N . LEU A 1 180 ? 48.265 15.013 31.239 1.00 44.03 180 LEU A N 1
ATOM 1395 C CA . LEU A 1 180 ? 48.865 14.173 30.193 1.00 44.03 180 LEU A CA 1
ATOM 1396 C C . LEU A 1 180 ? 50.268 14.684 29.806 1.00 44.03 180 LEU A C 1
ATOM 1398 O O . LEU A 1 180 ? 50.583 15.852 30.060 1.00 44.03 180 LEU A O 1
ATOM 1402 N N . PRO A 1 181 ? 51.079 13.876 29.100 1.00 47.88 181 PRO A N 1
ATOM 1403 C CA . PRO A 1 181 ? 51.095 14.128 27.656 1.00 47.88 181 PRO A CA 1
ATOM 1404 C C . PRO A 1 181 ? 51.379 12.915 26.744 1.00 47.88 181 PRO A C 1
ATOM 1406 O O . PRO A 1 181 ? 52.033 11.954 27.130 1.00 47.88 181 PRO A O 1
ATOM 1409 N N . ASN A 1 182 ? 50.954 13.117 25.489 1.00 38.12 182 ASN A N 1
ATOM 1410 C CA . ASN A 1 182 ? 51.516 12.648 24.211 1.00 38.12 182 ASN A CA 1
ATOM 1411 C C . ASN A 1 182 ? 51.406 11.146 23.879 1.00 38.12 182 ASN A C 1
ATOM 1413 O O . ASN A 1 182 ? 51.786 10.293 24.662 1.00 38.12 182 ASN A O 1
ATOM 1417 N N . GLY A 1 183 ? 50.899 10.723 22.717 1.00 34.28 183 GLY A N 1
ATOM 1418 C CA . GLY A 1 183 ? 50.819 11.389 21.412 1.00 34.28 183 GLY A CA 1
ATOM 1419 C C . GLY A 1 183 ? 51.890 10.825 20.475 1.00 34.28 183 GLY A C 1
ATOM 1420 O O . GLY A 1 183 ? 53.039 10.773 20.888 1.00 34.28 183 GLY A O 1
ATOM 1421 N N . LEU A 1 184 ? 51.485 10.413 19.263 1.00 38.00 184 LEU A N 1
ATOM 1422 C CA . LEU A 1 184 ? 52.219 10.338 17.973 1.00 38.00 184 LEU A CA 1
ATOM 1423 C C . LEU A 1 184 ? 51.535 9.253 17.107 1.00 38.00 184 LEU A C 1
ATOM 1425 O O . LEU A 1 184 ? 51.493 8.096 17.503 1.00 38.00 184 LEU A O 1
ATOM 1429 N N . HIS A 1 185 ? 50.704 9.606 16.121 1.00 38.94 185 HIS A N 1
ATOM 1430 C CA . HIS A 1 185 ? 50.984 10.048 14.738 1.00 38.94 185 HIS A CA 1
ATOM 1431 C C . HIS A 1 185 ? 51.456 8.960 13.758 1.00 38.94 185 HIS A C 1
ATOM 1433 O O . HIS A 1 185 ? 52.485 8.336 13.972 1.00 38.94 185 HIS A O 1
ATOM 1439 N N . ALA A 1 186 ? 50.725 8.942 12.632 1.00 38.19 186 ALA A N 1
ATOM 1440 C CA . ALA A 1 186 ? 51.124 8.670 11.246 1.00 38.19 186 ALA A CA 1
ATOM 1441 C C . ALA A 1 186 ? 51.598 7.249 10.883 1.00 38.19 186 ALA A C 1
ATOM 1443 O O . ALA A 1 186 ? 52.610 6.781 11.388 1.00 38.19 186 ALA A O 1
ATOM 1444 N N . PHE A 1 187 ? 50.893 6.595 9.951 1.00 45.25 187 PHE A N 1
ATOM 1445 C CA . PHE A 1 187 ? 51.088 6.740 8.498 1.00 45.25 187 PHE A CA 1
ATOM 1446 C C . PHE A 1 187 ? 49.748 6.586 7.770 1.00 45.25 187 PHE A C 1
ATOM 1448 O O . PHE A 1 187 ? 48.861 5.906 8.335 1.00 45.25 187 PHE A O 1
#

Foldseek 3Di:
DDDPDDDPVLQVVCVVVQVVVLVVQQVQWDWFWKDDDPFWIKTWTARPVVRWIKIWTDGNPDPDIDIWTWCWDDDPNFTKTFTFGAGPVRDTDGQWMWTADAQKIWTQGVVRDTDIIGGDPVDPSCVVHHPPPPPDPPPPPPPPDDDDDDDDDDDDDDDDDDDDDDDDDDDDDDDDDDDDDDDDDDD

pLDDT: mean 72.66, std 22.59, range [30.69, 95.31]

Sequence (187 aa):
METVVVSSAAIEAFQKFYLAELDARVQRSAVVCAITLKKGNAALFYEQDSGKFTLVEKLQDVEEATVFDCVPREQWGRMVLLLGHATHTGGFVPSGHALLDGNSIKVKLASGSYYRMEVDPSLAHLQPYVSVEPPKPQEEKTKRVKRMPLRTNSSTLRQLAKPAKPGDQPQAPLHHVRSLPNGLHAF

Radius of gyration: 33.29 Å; chains: 1; bounding box: 70×38×100 Å